Protein AF-A0A7S4UW97-F1 (afdb_monomer_lite)

Secondary structure (DSSP, 8-state):
------------GGGTT--EEEEEEESS-TTTT-S---SSS--TTTSSS---HHHHHHHHHHHHEEETTEE-TTEEEEEE-TTS-EEEE-THHHHH-SS--HHHHHHHHHHHHTSHHHHTT--BTTEEEEE----TT--HHHHHHHHHHHT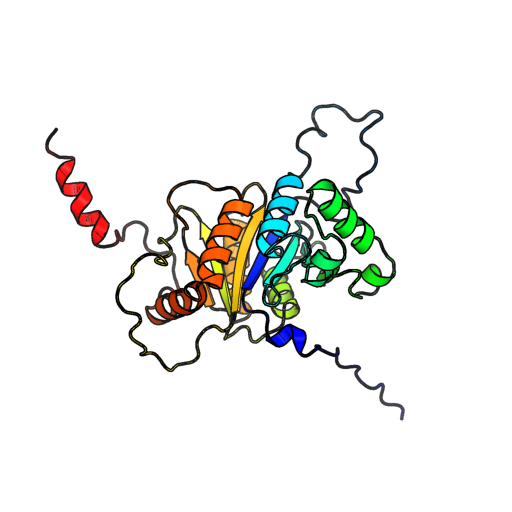-S-GGGEEEEEE-TTSPB------S-------S---SEEEEEEEETT---HHHHHHHHHHHHHHT-EEEEEBS-SS---HHHHHHHHHHHHHTT-HHHHHHHHHHTT--S----TT---GGGTTTGGGSTT-

Organism: NCBI:txid311494

Structure (mmCIF, N/CA/C/O backbone):
data_AF-A0A7S4UW97-F1
#
_entry.id   AF-A0A7S4UW97-F1
#
loop_
_atom_site.group_PDB
_atom_site.id
_atom_site.type_symbol
_atom_site.label_atom_id
_atom_site.label_alt_id
_atom_site.label_comp_id
_atom_site.label_asym_id
_atom_site.label_entity_id
_atom_site.label_seq_id
_atom_site.pdbx_PDB_ins_code
_atom_site.Cartn_x
_atom_site.Cartn_y
_atom_site.Cartn_z
_atom_site.occupancy
_atom_site.B_iso_or_equiv
_atom_site.auth_seq_id
_atom_site.auth_comp_id
_atom_site.auth_asym_id
_atom_site.auth_atom_id
_atom_site.pdbx_PDB_model_num
ATOM 1 N N . ARG A 1 1 ? -17.484 23.862 -36.301 1.00 45.97 1 ARG A N 1
ATOM 2 C CA . ARG A 1 1 ? -18.364 22.813 -35.730 1.00 45.97 1 ARG A CA 1
ATOM 3 C C . ARG A 1 1 ? -17.678 21.465 -35.901 1.00 45.97 1 ARG A C 1
ATOM 5 O O . ARG A 1 1 ? -17.723 20.925 -36.992 1.00 45.97 1 ARG A O 1
ATOM 12 N N . ALA A 1 2 ? -17.028 20.985 -34.847 1.00 36.12 2 ALA A N 1
ATOM 13 C CA . ALA A 1 2 ? -16.796 19.571 -34.552 1.00 36.12 2 ALA A CA 1
ATOM 14 C C . ALA A 1 2 ? -16.306 19.550 -33.099 1.00 36.12 2 ALA A C 1
ATOM 16 O O . ALA A 1 2 ? -15.154 19.864 -32.818 1.00 36.12 2 ALA A O 1
ATOM 17 N N . GLN A 1 3 ? -17.245 19.361 -32.173 1.00 33.12 3 GLN A N 1
ATOM 18 C CA . GLN A 1 3 ? -16.965 19.187 -30.752 1.00 33.12 3 GLN A CA 1
ATOM 19 C C . GLN A 1 3 ? -16.278 17.828 -30.596 1.00 33.12 3 GLN A C 1
ATOM 21 O O . GLN A 1 3 ? -16.866 16.800 -30.928 1.00 33.12 3 GLN A O 1
ATOM 26 N N . GLY A 1 4 ? -15.020 17.835 -30.155 1.00 32.09 4 GLY A N 1
ATOM 27 C CA . GLY A 1 4 ? -14.324 16.628 -29.730 1.00 32.09 4 GLY A CA 1
ATOM 28 C C . GLY A 1 4 ? -14.973 16.132 -28.447 1.00 32.09 4 GLY A C 1
ATOM 29 O O . GLY A 1 4 ? -14.901 16.804 -27.421 1.00 32.09 4 GLY A O 1
ATOM 30 N N . ALA A 1 5 ? -15.658 14.997 -28.541 1.00 34.31 5 ALA A N 1
ATOM 31 C CA . ALA A 1 5 ? -16.254 14.312 -27.410 1.00 34.31 5 ALA A CA 1
ATOM 32 C C . ALA A 1 5 ? -15.165 13.998 -26.375 1.00 34.31 5 ALA A C 1
ATOM 34 O O . ALA A 1 5 ? -14.211 13.272 -26.664 1.00 34.31 5 ALA A O 1
ATOM 35 N N . GLY A 1 6 ? -15.314 14.570 -25.180 1.00 33.25 6 GLY A N 1
ATOM 36 C CA . GLY A 1 6 ? -14.571 14.158 -24.001 1.00 33.25 6 GLY A CA 1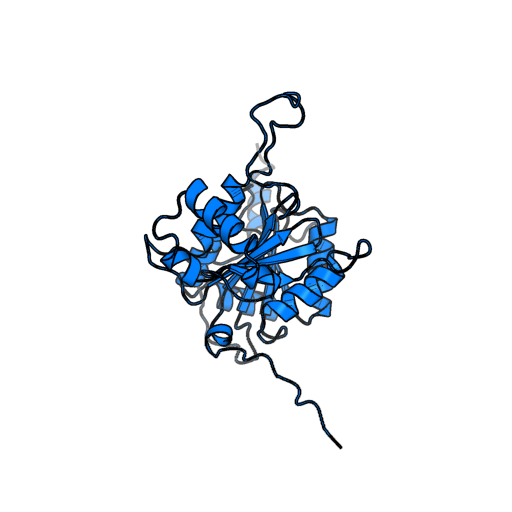
ATOM 37 C C . GLY A 1 6 ? -14.859 12.685 -23.748 1.00 33.25 6 GLY A C 1
ATOM 38 O O . GLY A 1 6 ? -15.991 12.301 -23.470 1.00 33.25 6 GLY A O 1
ATOM 39 N N . ARG A 1 7 ? -13.836 11.853 -23.919 1.00 35.00 7 ARG A N 1
ATOM 40 C CA . ARG A 1 7 ? -13.877 10.449 -23.539 1.00 35.00 7 ARG A CA 1
ATOM 41 C C . ARG A 1 7 ? -13.695 10.410 -22.026 1.00 35.00 7 ARG A C 1
ATOM 43 O O . ARG A 1 7 ? -12.570 10.508 -21.548 1.00 35.00 7 ARG A O 1
ATOM 50 N N . GLU A 1 8 ? -14.800 10.341 -21.290 1.00 32.19 8 GLU A N 1
ATOM 51 C CA . GLU A 1 8 ? -14.759 9.984 -19.872 1.00 32.19 8 GLU A CA 1
ATOM 52 C C . GLU A 1 8 ? -14.054 8.624 -19.736 1.00 32.19 8 GLU A C 1
ATOM 54 O O . GLU A 1 8 ? -14.341 7.704 -20.518 1.00 32.19 8 GLU A O 1
ATOM 59 N N . PRO A 1 9 ? -13.089 8.476 -18.813 1.00 36.94 9 PRO A N 1
ATOM 60 C CA . PRO A 1 9 ? -12.524 7.173 -18.526 1.00 36.94 9 PRO A CA 1
ATOM 61 C C . PRO A 1 9 ? -13.646 6.298 -17.971 1.00 36.94 9 PRO A C 1
ATOM 63 O O . PRO A 1 9 ? -14.319 6.664 -17.012 1.00 36.94 9 PRO A O 1
ATOM 66 N N . ALA A 1 10 ? -13.865 5.149 -18.604 1.00 32.09 10 ALA A N 1
ATOM 67 C CA . ALA A 1 10 ? -14.766 4.132 -18.097 1.00 32.09 10 ALA A CA 1
ATOM 68 C C . ALA A 1 10 ? -14.185 3.588 -16.784 1.00 32.09 10 ALA A C 1
ATOM 70 O O . ALA A 1 10 ? -13.412 2.631 -16.799 1.00 32.09 10 ALA A O 1
ATOM 71 N N . THR A 1 11 ? -14.528 4.211 -15.658 1.00 38.91 11 THR A N 1
ATOM 72 C CA . THR A 1 11 ? -14.327 3.643 -14.326 1.00 38.91 11 THR A CA 1
ATOM 73 C C . THR A 1 11 ? -15.255 2.441 -14.236 1.00 38.91 11 THR A C 1
ATOM 75 O O . THR A 1 11 ? -16.463 2.560 -14.026 1.00 38.91 11 THR A O 1
ATOM 78 N N . SER A 1 12 ? -14.720 1.262 -14.550 1.00 42.72 12 SER A N 1
ATOM 79 C CA . SER A 1 12 ? -15.460 0.009 -14.453 1.00 42.72 12 SER A C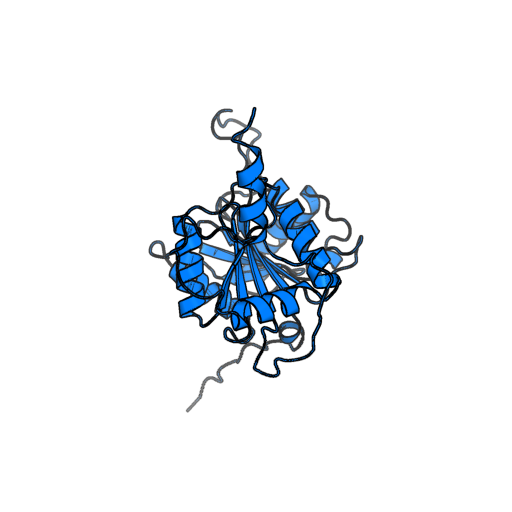A 1
ATOM 80 C C . SER A 1 12 ? -15.970 -0.153 -13.022 1.00 42.72 12 SER A C 1
ATOM 82 O O . SER A 1 12 ? -15.193 0.028 -12.089 1.00 42.72 12 SER A O 1
ATOM 84 N N . ALA A 1 13 ? -17.231 -0.552 -12.848 1.00 43.88 13 ALA A N 1
ATOM 85 C CA . ALA A 1 13 ? -17.892 -0.761 -11.553 1.00 43.88 13 ALA A CA 1
ATOM 86 C C . ALA A 1 13 ? -17.112 -1.644 -10.540 1.00 43.88 13 ALA A C 1
ATOM 88 O O . ALA A 1 13 ? -17.437 -1.664 -9.360 1.00 43.88 13 ALA A O 1
ATOM 89 N N . GLU A 1 14 ? -16.055 -2.349 -10.966 1.00 49.56 14 GLU A N 1
ATOM 90 C CA . GLU A 1 14 ? -15.110 -3.053 -10.085 1.00 49.56 14 GLU A CA 1
ATOM 91 C C . GLU A 1 14 ? -14.224 -2.123 -9.219 1.00 49.56 14 GLU A C 1
ATOM 93 O O . GLU A 1 14 ? -13.636 -2.596 -8.243 1.00 49.56 14 GLU A O 1
ATOM 98 N N . GLU A 1 15 ? -14.093 -0.829 -9.540 1.00 53.59 15 GLU A N 1
ATOM 99 C CA . GLU A 1 15 ? -13.313 0.134 -8.736 1.00 53.59 15 GLU A CA 1
ATOM 100 C C . GLU A 1 15 ? -14.046 0.625 -7.477 1.00 53.59 15 GLU A C 1
ATOM 102 O O . GLU A 1 15 ? -13.394 1.020 -6.502 1.00 53.59 15 GLU A O 1
ATOM 107 N N . GLU A 1 16 ? -15.382 0.557 -7.452 1.00 56.34 16 GLU A N 1
ATOM 108 C CA . GLU A 1 16 ? -16.194 1.039 -6.325 1.00 56.34 16 GLU A CA 1
ATOM 109 C C . GLU A 1 16 ? -16.130 0.110 -5.097 1.00 56.34 16 GLU A C 1
ATOM 111 O O . GLU A 1 16 ? -16.292 0.574 -3.970 1.00 56.34 16 GLU A O 1
ATOM 116 N N . ASP A 1 17 ? -15.766 -1.165 -5.275 1.00 83.81 17 ASP A N 1
ATOM 117 C CA . ASP A 1 17 ? -15.759 -2.181 -4.205 1.00 83.81 17 ASP A CA 1
ATOM 118 C C . ASP A 1 17 ? -14.415 -2.322 -3.458 1.00 83.81 17 ASP A C 1
ATOM 120 O O . ASP A 1 17 ? -14.245 -3.175 -2.576 1.00 83.81 17 ASP A O 1
ATOM 124 N N . VAL A 1 18 ? -13.412 -1.501 -3.787 1.00 92.56 18 VAL A N 1
ATOM 125 C CA . VAL A 1 18 ? -12.108 -1.562 -3.110 1.00 92.56 18 VAL A CA 1
ATOM 126 C C . VAL A 1 18 ? -12.204 -0.925 -1.722 1.00 92.56 18 VAL A C 1
ATOM 128 O O . VAL A 1 18 ? -12.329 0.292 -1.583 1.00 92.56 18 VAL A O 1
ATOM 131 N N . SER A 1 19 ? -12.077 -1.754 -0.685 1.00 95.00 19 SER A N 1
ATOM 132 C CA . SER A 1 19 ? -12.208 -1.338 0.719 1.00 95.00 19 SER A CA 1
ATOM 133 C C . SER A 1 19 ? -10.873 -1.222 1.463 1.00 95.00 19 SER A C 1
ATOM 135 O O . SER A 1 19 ? -10.803 -0.573 2.508 1.00 95.00 19 SER A O 1
ATOM 137 N N . LEU A 1 20 ? -9.796 -1.820 0.942 1.00 97.06 20 LEU A N 1
ATOM 138 C CA . LEU A 1 20 ? -8.456 -1.710 1.525 1.00 97.06 20 LEU A CA 1
ATOM 139 C C . LEU A 1 20 ? -7.375 -1.663 0.444 1.00 97.06 20 LEU A C 1
ATOM 141 O O . LEU A 1 20 ? -7.259 -2.568 -0.386 1.00 97.06 20 LEU A O 1
ATOM 145 N N . VAL A 1 21 ? -6.560 -0.615 0.508 1.00 97.88 21 VAL A N 1
ATOM 146 C CA . VAL A 1 21 ? -5.418 -0.376 -0.371 1.00 97.88 21 VAL A CA 1
ATOM 147 C C . VAL A 1 21 ? -4.148 -0.338 0.466 1.00 97.88 21 VAL A C 1
ATOM 149 O O . VAL A 1 21 ? -4.088 0.357 1.479 1.00 97.88 21 VAL A O 1
ATOM 152 N N . PHE A 1 22 ? -3.114 -1.042 0.021 1.00 98.00 22 PHE A N 1
ATOM 153 C CA . PHE A 1 22 ? -1.772 -0.904 0.580 1.00 98.00 22 PHE A CA 1
ATOM 154 C C . PHE A 1 22 ? -0.908 -0.074 -0.364 1.00 98.00 22 PHE A C 1
ATOM 156 O O . PHE A 1 22 ? -0.625 -0.508 -1.477 1.00 98.00 22 PHE A O 1
ATOM 163 N N . CYS A 1 23 ? -0.487 1.111 0.070 1.00 97.19 23 CYS A N 1
ATOM 164 C CA . CYS A 1 23 ? 0.514 1.905 -0.631 1.00 97.19 23 CYS A CA 1
ATOM 165 C C . CYS A 1 23 ? 1.900 1.518 -0.109 1.00 97.19 23 CYS A C 1
ATOM 167 O O . CYS A 1 23 ? 2.306 1.915 0.985 1.00 97.19 23 CYS A O 1
ATOM 169 N N . LEU A 1 24 ? 2.602 0.692 -0.878 1.00 95.88 24 LEU A N 1
ATOM 170 C CA . LEU A 1 24 ? 3.947 0.231 -0.581 1.00 95.88 24 LEU A CA 1
ATOM 171 C C . LEU A 1 24 ? 4.945 1.218 -1.185 1.00 95.88 24 LEU A C 1
ATOM 173 O O . LEU A 1 24 ? 5.118 1.270 -2.404 1.00 95.88 24 LEU A O 1
ATOM 177 N N . VAL A 1 25 ? 5.609 1.995 -0.332 1.00 92.44 25 VAL A N 1
ATOM 178 C CA . VAL A 1 25 ? 6.629 2.954 -0.769 1.00 92.44 25 VAL A CA 1
ATOM 179 C C . VAL A 1 25 ? 7.944 2.208 -0.946 1.00 92.44 25 VAL A C 1
ATOM 181 O O . VAL A 1 25 ? 8.623 1.875 0.029 1.00 92.44 25 VAL A O 1
ATOM 184 N N . ALA A 1 26 ? 8.267 1.888 -2.194 1.00 88.44 26 ALA A N 1
ATOM 185 C CA . ALA A 1 26 ? 9.454 1.149 -2.582 1.00 88.44 26 ALA A CA 1
ATOM 186 C C . ALA A 1 26 ? 10.617 2.106 -2.876 1.00 88.44 26 ALA A C 1
ATOM 188 O O . ALA A 1 26 ? 10.471 3.091 -3.598 1.00 88.44 26 ALA A O 1
ATOM 189 N N . LYS A 1 27 ? 11.805 1.790 -2.352 1.00 81.31 27 LYS A N 1
ATOM 190 C CA . LYS A 1 27 ? 13.028 2.519 -2.713 1.00 81.31 27 LYS A CA 1
ATOM 191 C C . LYS A 1 27 ? 13.434 2.259 -4.170 1.00 81.31 27 LYS A C 1
ATOM 193 O O . LYS A 1 27 ? 13.148 1.195 -4.727 1.00 81.31 27 LYS A O 1
ATOM 198 N N . GLY A 1 28 ? 14.129 3.230 -4.752 1.00 78.38 28 GLY A N 1
ATOM 199 C CA . GLY A 1 28 ? 14.581 3.219 -6.137 1.00 78.38 28 GLY A CA 1
ATOM 200 C C . GLY A 1 28 ? 13.532 3.721 -7.125 1.00 78.38 28 GLY A C 1
ATOM 201 O O . GLY A 1 28 ? 12.458 4.201 -6.754 1.00 78.38 28 GLY A O 1
ATOM 202 N N . VAL A 1 29 ? 13.873 3.577 -8.402 1.00 77.75 29 VAL A N 1
ATOM 203 C CA . VAL A 1 29 ? 13.043 3.962 -9.546 1.00 77.75 29 VAL A CA 1
ATOM 204 C C . VAL A 1 29 ? 12.625 2.713 -10.322 1.00 77.75 29 VAL A C 1
ATOM 206 O O . VAL A 1 29 ? 13.397 1.755 -10.406 1.00 77.75 29 VAL A O 1
ATOM 209 N N . PRO A 1 30 ? 11.423 2.672 -10.909 1.00 73.94 30 PRO A N 1
ATOM 210 C CA . PRO A 1 30 ? 10.934 1.480 -11.590 1.00 73.94 30 PRO A CA 1
ATOM 211 C C . PRO A 1 30 ? 11.746 1.099 -12.837 1.00 73.94 30 PRO A C 1
ATOM 213 O O . PRO A 1 30 ? 11.885 -0.087 -13.132 1.00 73.94 30 PRO A O 1
ATOM 216 N N . ARG A 1 31 ? 12.276 2.096 -13.567 1.00 64.81 31 ARG A N 1
ATOM 217 C CA . ARG A 1 31 ? 12.955 1.923 -14.869 1.00 64.81 31 ARG A CA 1
ATOM 218 C C . ARG A 1 31 ? 14.480 1.800 -14.791 1.00 64.81 31 ARG A C 1
ATOM 220 O O . ARG A 1 31 ? 15.078 1.250 -15.706 1.00 64.81 31 ARG A O 1
ATOM 227 N N . GLY A 1 32 ? 15.104 2.322 -13.735 1.00 52.03 32 GLY A N 1
ATOM 228 C CA . GLY A 1 32 ? 16.565 2.301 -13.559 1.00 52.03 32 GLY A CA 1
ATOM 229 C C . GLY A 1 32 ? 17.113 0.953 -13.083 1.00 52.03 32 GLY A C 1
ATOM 230 O O . GLY A 1 32 ? 18.293 0.675 -13.260 1.00 52.03 32 GLY A O 1
ATOM 231 N N . ASP A 1 33 ? 16.238 0.096 -12.553 1.00 52.44 33 ASP A N 1
ATOM 232 C CA . ASP A 1 33 ? 16.584 -1.191 -11.943 1.00 52.44 33 ASP A CA 1
ATOM 233 C C . ASP A 1 33 ? 16.209 -2.384 -12.840 1.00 52.44 33 ASP A C 1
ATOM 235 O O . ASP A 1 33 ? 15.773 -3.426 -12.342 1.00 52.44 33 ASP A O 1
ATOM 239 N N . THR A 1 34 ? 16.307 -2.254 -14.171 1.00 49.75 34 THR A N 1
ATOM 240 C CA . THR A 1 34 ? 16.067 -3.394 -15.073 1.00 49.75 34 THR A CA 1
ATOM 241 C C . THR A 1 34 ? 16.869 -4.603 -14.590 1.00 49.75 34 THR A C 1
ATOM 243 O O . THR A 1 34 ? 18.072 -4.487 -14.369 1.00 49.75 34 THR A O 1
ATOM 246 N N . TRP A 1 35 ? 16.202 -5.755 -14.451 1.00 48.19 35 TRP A N 1
ATOM 247 C CA . TRP A 1 35 ? 16.690 -7.039 -13.912 1.00 48.19 35 TRP A CA 1
ATOM 248 C C . TRP A 1 35 ? 17.981 -7.608 -14.558 1.00 48.19 35 TRP A C 1
ATOM 250 O O . TRP A 1 35 ? 18.407 -8.718 -14.240 1.00 48.19 35 TRP A O 1
ATOM 260 N N . LEU A 1 36 ? 18.634 -6.871 -15.459 1.00 43.69 36 LEU A N 1
ATOM 261 C CA . LEU A 1 36 ? 19.809 -7.262 -16.225 1.00 43.69 36 LEU A CA 1
ATOM 262 C C . LEU A 1 36 ? 20.872 -6.152 -16.232 1.00 43.69 36 LEU A C 1
ATOM 264 O O . LEU A 1 36 ? 20.783 -5.217 -17.022 1.00 43.69 36 LEU A O 1
ATOM 268 N N . ARG A 1 37 ? 21.922 -6.321 -15.411 1.00 41.03 37 ARG A N 1
ATOM 269 C CA . ARG A 1 37 ? 23.358 -6.310 -15.804 1.00 41.03 37 ARG A CA 1
ATOM 270 C C . ARG A 1 37 ? 24.291 -6.263 -14.581 1.00 41.03 37 ARG A C 1
ATOM 272 O O . ARG A 1 37 ? 25.182 -5.432 -14.481 1.00 41.03 37 ARG A O 1
ATOM 279 N N . SER A 1 38 ? 24.162 -7.217 -13.666 1.00 40.19 38 SER A N 1
ATOM 280 C CA . SER A 1 38 ? 25.160 -7.439 -12.609 1.00 40.19 38 SER A CA 1
ATOM 281 C C . SER A 1 38 ? 25.772 -8.834 -12.732 1.00 40.19 38 SER A C 1
ATOM 283 O O . SER A 1 38 ? 25.662 -9.674 -11.843 1.00 40.19 38 SER A O 1
ATOM 285 N N . SER A 1 39 ? 26.396 -9.127 -13.867 1.00 40.78 39 SER A N 1
ATOM 286 C CA . SER A 1 39 ? 27.267 -10.306 -13.955 1.00 40.78 39 SER A CA 1
ATOM 287 C C . SER A 1 39 ? 28.590 -10.054 -14.664 1.00 40.78 39 SER A C 1
ATOM 289 O O . SER A 1 39 ? 29.374 -10.988 -14.796 1.00 40.78 39 SER A O 1
ATOM 291 N N . ARG A 1 40 ? 28.911 -8.804 -15.038 1.00 43.41 40 ARG A N 1
ATOM 292 C CA . ARG A 1 40 ? 30.271 -8.419 -15.450 1.00 43.41 40 ARG A CA 1
ATOM 293 C C . ARG A 1 40 ? 30.585 -6.966 -15.075 1.00 43.41 40 ARG A C 1
ATOM 295 O O . ARG A 1 40 ? 30.248 -6.056 -15.820 1.00 43.41 40 ARG A O 1
ATOM 302 N N . GLY A 1 41 ? 31.270 -6.768 -13.948 1.00 44.25 41 GLY A N 1
ATOM 303 C CA . GLY A 1 41 ? 32.254 -5.682 -13.836 1.00 44.25 41 GLY A CA 1
ATOM 304 C C . GLY A 1 41 ? 31.955 -4.468 -12.952 1.00 44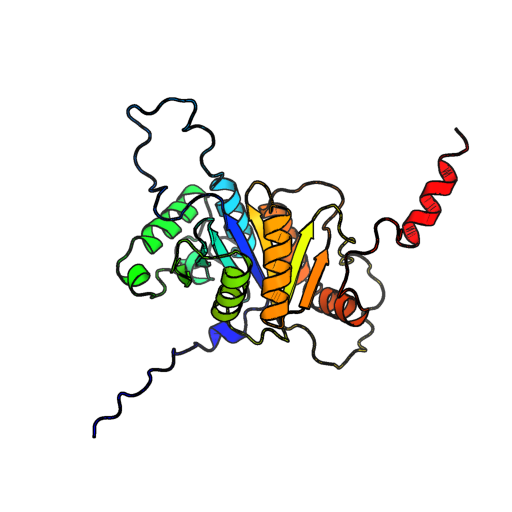.25 41 GLY A C 1
ATOM 305 O O . GLY A 1 41 ? 32.820 -3.605 -12.885 1.00 44.25 41 GLY A O 1
ATOM 306 N N . ALA A 1 42 ? 30.823 -4.372 -12.253 1.00 44.47 42 ALA A N 1
ATOM 307 C CA . ALA A 1 42 ? 30.629 -3.294 -11.275 1.00 44.47 42 ALA A CA 1
ATOM 308 C C . ALA A 1 42 ? 31.039 -3.752 -9.862 1.00 44.47 42 ALA A C 1
ATOM 310 O O . ALA A 1 42 ? 30.816 -4.899 -9.471 1.00 44.47 42 ALA A O 1
ATOM 311 N N . GLY A 1 43 ? 31.723 -2.866 -9.136 1.00 42.91 43 GLY A N 1
ATOM 312 C CA . GLY A 1 43 ? 32.339 -3.146 -7.843 1.00 42.91 43 GLY A CA 1
ATOM 313 C C . GLY A 1 43 ? 31.337 -3.626 -6.791 1.00 42.91 43 GLY A C 1
ATOM 314 O O . GLY A 1 43 ? 30.223 -3.124 -6.670 1.00 42.91 43 GLY A O 1
ATOM 315 N N . VAL A 1 44 ? 31.777 -4.594 -5.991 1.00 44.72 44 VAL A N 1
ATOM 316 C CA . VAL A 1 44 ? 31.004 -5.331 -4.973 1.00 44.72 44 VAL A CA 1
ATOM 317 C C . VAL A 1 44 ? 30.445 -4.433 -3.842 1.00 44.72 44 VAL A C 1
ATOM 319 O O . VAL A 1 44 ? 29.595 -4.868 -3.067 1.00 44.72 44 VAL A O 1
ATOM 322 N N . ALA A 1 45 ? 30.849 -3.161 -3.767 1.00 41.50 45 ALA A N 1
ATOM 323 C CA . ALA A 1 45 ? 30.424 -2.226 -2.722 1.00 41.50 45 ALA A CA 1
ATOM 324 C C . ALA A 1 45 ? 29.157 -1.404 -3.053 1.00 41.50 45 ALA A C 1
ATOM 326 O O . ALA A 1 45 ? 28.452 -1.017 -2.128 1.00 41.50 45 ALA A O 1
ATOM 327 N N . GLU A 1 46 ? 28.812 -1.188 -4.329 1.00 41.28 46 GLU A N 1
ATOM 328 C CA . GLU A 1 46 ? 27.593 -0.438 -4.726 1.00 41.28 46 GLU A CA 1
ATOM 329 C C . GLU A 1 46 ? 26.449 -1.347 -5.207 1.00 41.28 46 GLU A C 1
ATOM 331 O O . GLU A 1 46 ? 25.305 -0.917 -5.327 1.00 41.28 46 GLU A O 1
ATOM 336 N N . LEU A 1 47 ? 26.736 -2.633 -5.430 1.00 42.22 47 LEU A N 1
ATOM 337 C CA . LEU A 1 47 ? 25.794 -3.629 -5.950 1.00 42.22 47 LEU A CA 1
ATOM 338 C C . LEU A 1 47 ? 25.170 -4.550 -4.886 1.00 42.22 47 LEU A C 1
ATOM 340 O O . LEU A 1 47 ? 24.465 -5.484 -5.249 1.00 42.22 47 LEU A O 1
ATOM 344 N N . SER A 1 48 ? 25.422 -4.373 -3.589 1.00 41.25 48 SER A N 1
ATOM 345 C CA . SER A 1 48 ? 25.102 -5.402 -2.574 1.00 41.25 48 SER A CA 1
ATOM 346 C C . SER A 1 48 ? 23.896 -5.102 -1.671 1.00 41.25 48 SER A C 1
ATOM 348 O O . SER A 1 48 ? 23.507 -5.949 -0.870 1.00 41.25 48 SER A O 1
ATOM 350 N N . PHE A 1 49 ? 23.223 -3.965 -1.866 1.00 41.03 49 PHE A N 1
ATOM 351 C CA . PHE A 1 49 ? 21.969 -3.594 -1.190 1.00 41.03 49 PHE A CA 1
ATOM 352 C C . PHE A 1 49 ? 20.809 -3.416 -2.186 1.00 41.03 49 PHE A C 1
ATOM 354 O O . PHE A 1 49 ? 19.986 -2.517 -2.021 1.00 41.03 49 PHE A O 1
ATOM 361 N N . TRP A 1 50 ? 20.751 -4.270 -3.225 1.00 47.94 50 TRP A N 1
ATOM 362 C CA . TRP A 1 50 ? 19.589 -4.465 -4.113 1.00 47.94 50 TRP A CA 1
ATOM 363 C C . TRP A 1 50 ? 18.304 -4.096 -3.388 1.00 47.94 50 TRP A C 1
ATOM 365 O O . TRP A 1 50 ? 18.059 -4.708 -2.353 1.00 47.94 50 TRP A O 1
ATOM 375 N N . ASN A 1 51 ? 17.561 -3.108 -3.907 1.00 60.47 51 ASN A N 1
ATOM 376 C CA . ASN A 1 51 ? 16.399 -2.369 -3.369 1.00 60.47 51 ASN A CA 1
ATOM 377 C C . ASN A 1 51 ? 15.313 -3.192 -2.629 1.00 60.47 51 ASN A C 1
ATOM 379 O O . ASN A 1 51 ? 14.136 -3.101 -2.971 1.00 60.47 51 ASN A O 1
ATOM 383 N N . ARG A 1 52 ? 15.716 -4.019 -1.651 1.00 70.75 52 ARG A N 1
ATOM 384 C CA . ARG A 1 52 ? 15.049 -5.159 -0.987 1.00 70.75 52 ARG A CA 1
ATOM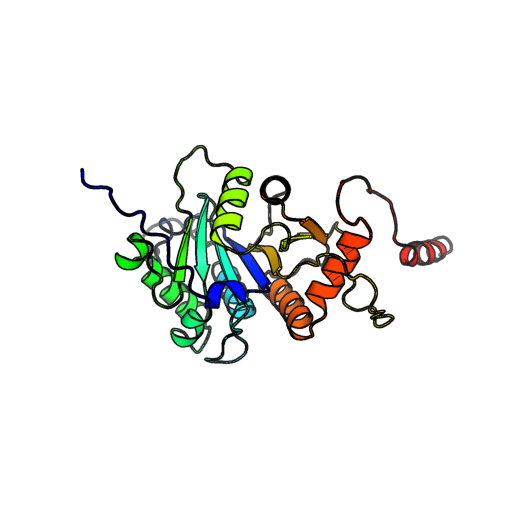 385 C C . ARG A 1 52 ? 13.711 -5.498 -1.624 1.00 70.75 52 ARG A C 1
ATOM 387 O O . ARG A 1 52 ? 12.651 -5.390 -1.002 1.00 70.75 52 ARG A O 1
ATOM 394 N N . ARG A 1 53 ? 13.774 -5.836 -2.917 1.00 81.69 53 ARG A N 1
ATOM 395 C CA . ARG A 1 53 ? 12.589 -6.061 -3.748 1.00 81.69 53 ARG A CA 1
ATOM 396 C C . ARG A 1 53 ? 11.866 -7.323 -3.282 1.00 81.69 53 ARG A C 1
ATOM 398 O O . ARG A 1 53 ? 10.658 -7.405 -3.445 1.00 81.69 53 ARG A O 1
ATOM 405 N N . ASP A 1 54 ? 12.573 -8.232 -2.608 1.00 86.19 54 ASP A N 1
ATOM 406 C CA . ASP A 1 54 ? 12.013 -9.339 -1.830 1.00 86.19 54 ASP A CA 1
ATOM 407 C C . ASP A 1 54 ? 10.984 -8.853 -0.796 1.00 86.19 54 ASP A C 1
ATOM 409 O O . ASP A 1 54 ? 9.888 -9.401 -0.707 1.00 86.19 54 ASP A O 1
ATOM 413 N N . SER A 1 55 ? 11.279 -7.769 -0.069 1.00 89.31 55 SER A N 1
ATOM 414 C CA . SER A 1 55 ? 10.347 -7.171 0.897 1.00 89.31 55 SER A CA 1
ATOM 415 C C . SER A 1 55 ? 9.084 -6.648 0.210 1.00 89.31 55 SER A C 1
ATOM 417 O O . SER A 1 55 ? 7.974 -6.906 0.676 1.00 89.31 55 SER A O 1
ATOM 419 N N . VAL A 1 56 ? 9.246 -5.975 -0.938 1.00 91.44 56 VAL A N 1
ATOM 420 C CA . VAL A 1 56 ? 8.120 -5.511 -1.766 1.00 91.44 56 VAL A CA 1
ATOM 421 C C . VAL A 1 56 ? 7.299 -6.703 -2.249 1.00 91.44 56 VAL A C 1
ATOM 423 O O . VAL A 1 56 ? 6.088 -6.718 -2.061 1.00 91.44 56 VAL A O 1
ATOM 426 N N . ALA A 1 57 ? 7.943 -7.734 -2.798 1.00 93.62 57 ALA A N 1
ATOM 427 C CA . ALA A 1 57 ? 7.276 -8.934 -3.288 1.00 93.62 57 ALA A CA 1
ATOM 428 C C . ALA A 1 57 ? 6.473 -9.633 -2.185 1.00 93.62 57 ALA A C 1
ATOM 430 O O . ALA A 1 57 ? 5.302 -9.946 -2.385 1.00 93.62 57 ALA A O 1
ATOM 431 N N . ARG A 1 58 ? 7.059 -9.812 -0.993 1.00 95.62 58 ARG A N 1
ATOM 432 C CA . ARG A 1 58 ? 6.362 -10.397 0.164 1.00 95.62 58 ARG A CA 1
ATOM 433 C C . ARG A 1 58 ? 5.180 -9.544 0.617 1.00 95.62 58 ARG A C 1
ATOM 435 O O . ARG A 1 58 ? 4.148 -10.101 0.976 1.00 95.62 58 ARG A O 1
ATOM 442 N N . ALA A 1 59 ? 5.311 -8.217 0.620 1.00 96.44 59 ALA A N 1
ATOM 443 C CA . ALA A 1 59 ? 4.229 -7.309 0.997 1.00 96.44 59 ALA A CA 1
ATOM 444 C C . ALA A 1 59 ? 3.096 -7.292 -0.043 1.00 96.44 59 ALA A C 1
ATOM 446 O O . ALA A 1 59 ? 1.926 -7.345 0.331 1.00 96.44 59 ALA A O 1
ATOM 447 N N . VAL A 1 60 ? 3.419 -7.302 -1.340 1.00 96.94 60 VAL A N 1
ATOM 448 C CA . VAL A 1 60 ? 2.441 -7.463 -2.429 1.00 96.94 60 VAL A CA 1
ATOM 449 C C . VAL A 1 60 ? 1.720 -8.807 -2.304 1.00 96.94 60 VAL A C 1
ATOM 451 O O . VAL A 1 60 ? 0.488 -8.846 -2.323 1.00 96.94 60 VAL A O 1
ATOM 454 N N . ALA A 1 61 ? 2.470 -9.896 -2.110 1.00 97.19 61 ALA A N 1
ATOM 455 C CA . ALA A 1 61 ? 1.919 -11.235 -1.927 1.00 97.19 61 ALA A CA 1
ATOM 456 C C . ALA A 1 61 ? 0.937 -11.274 -0.745 1.00 97.19 61 ALA A C 1
ATOM 458 O O . ALA A 1 61 ? -0.214 -11.676 -0.910 1.00 97.19 61 ALA A O 1
ATOM 459 N N . ALA A 1 62 ? 1.361 -10.753 0.411 1.00 97.12 62 ALA A N 1
ATOM 460 C CA . ALA A 1 62 ? 0.537 -10.626 1.611 1.00 97.12 62 ALA A CA 1
ATOM 461 C C . ALA A 1 62 ? -0.693 -9.722 1.423 1.00 97.12 62 ALA A C 1
ATOM 463 O O . ALA A 1 62 ? -1.646 -9.835 2.178 1.00 97.12 62 ALA A O 1
ATOM 464 N N . SER A 1 63 ? -0.701 -8.822 0.436 1.00 97.31 63 SER A N 1
ATOM 465 C CA . SER A 1 63 ? -1.815 -7.894 0.214 1.00 97.31 63 SER A CA 1
ATOM 466 C C . SER A 1 63 ? -2.920 -8.489 -0.659 1.00 97.31 63 SER A C 1
ATOM 468 O O . SER A 1 63 ? -4.103 -8.221 -0.427 1.00 97.31 63 SER A O 1
ATOM 470 N N . LEU A 1 64 ? -2.542 -9.265 -1.682 1.00 97.25 64 LEU A N 1
ATOM 471 C CA . LEU A 1 64 ? -3.451 -9.688 -2.755 1.00 97.25 64 LEU A CA 1
ATOM 472 C C . LEU A 1 64 ? -3.826 -11.177 -2.700 1.00 97.25 64 LEU A C 1
ATOM 474 O O . LEU A 1 64 ? -4.959 -11.512 -3.050 1.00 97.25 64 LEU A O 1
ATOM 478 N N . TRP A 1 65 ? -2.933 -12.072 -2.257 1.00 96.81 65 TRP A N 1
ATOM 479 C CA . TRP A 1 65 ? -3.187 -13.518 -2.269 1.00 96.81 65 TRP A CA 1
ATOM 480 C C . TRP A 1 65 ? -3.914 -13.957 -1.000 1.00 96.81 65 TRP A C 1
ATOM 482 O O . TRP A 1 65 ? -3.412 -13.786 0.106 1.00 96.81 65 TRP A O 1
ATOM 492 N N . ARG A 1 66 ? -5.072 -14.601 -1.174 1.00 95.31 66 ARG A N 1
ATOM 493 C CA . ARG A 1 66 ? -5.772 -15.337 -0.108 1.00 95.31 66 ARG A CA 1
ATOM 494 C C . ARG A 1 66 ? -5.289 -16.784 -0.025 1.00 95.31 66 ARG A C 1
ATOM 496 O O . ARG A 1 66 ? -5.188 -17.358 1.053 1.00 95.31 66 ARG A O 1
ATOM 503 N N . ALA A 1 67 ? -5.055 -17.380 -1.190 1.00 93.69 67 ALA A N 1
ATOM 504 C CA . ALA A 1 67 ? -4.519 -18.720 -1.397 1.00 93.69 67 ALA A CA 1
ATOM 505 C C . ALA A 1 67 ? -3.857 -18.770 -2.792 1.00 93.69 67 ALA A C 1
ATOM 507 O O . ALA A 1 67 ? -4.034 -17.824 -3.570 1.00 93.69 67 ALA A O 1
ATOM 508 N N . PRO A 1 68 ? -3.123 -19.839 -3.151 1.00 93.06 68 PRO A N 1
ATOM 509 C CA . PRO A 1 68 ? -2.607 -20.001 -4.509 1.00 93.06 68 PRO A CA 1
ATOM 510 C C . PRO A 1 68 ? -3.718 -19.845 -5.561 1.00 93.06 68 PRO A C 1
ATOM 512 O O . PRO A 1 68 ? -4.757 -20.499 -5.475 1.00 93.06 68 PRO A O 1
ATOM 515 N N . GLY A 1 69 ? -3.520 -18.934 -6.517 1.00 93.19 69 GLY A N 1
ATOM 516 C CA . GLY A 1 69 ? -4.475 -18.608 -7.584 1.00 93.19 69 GLY A CA 1
ATOM 517 C C . GLY A 1 69 ? -5.744 -17.871 -7.140 1.00 93.19 69 GLY A C 1
ATOM 518 O O . GLY A 1 69 ? -6.607 -17.602 -7.975 1.00 93.19 69 GLY A O 1
ATOM 519 N N . LEU A 1 70 ? -5.879 -17.525 -5.856 1.00 95.31 70 LEU A N 1
ATOM 520 C CA . LEU A 1 70 ? -7.089 -16.920 -5.311 1.00 95.31 70 LEU A CA 1
ATOM 521 C C . LEU A 1 70 ? -6.808 -15.552 -4.696 1.00 95.31 70 LEU A C 1
ATOM 523 O O . LEU A 1 70 ? -6.178 -15.440 -3.643 1.00 95.31 70 LEU A O 1
ATOM 527 N N . ALA A 1 71 ? -7.334 -14.515 -5.342 1.00 96.25 71 ALA A N 1
ATOM 528 C CA . ALA A 1 71 ? -7.184 -13.136 -4.905 1.00 96.25 71 ALA A CA 1
ATOM 529 C C . ALA A 1 71 ? -8.225 -12.723 -3.859 1.00 96.25 71 ALA A C 1
ATOM 531 O O . ALA A 1 71 ? -9.378 -13.168 -3.885 1.00 96.25 71 ALA A O 1
ATOM 532 N N . HIS A 1 72 ? -7.855 -11.765 -3.016 1.00 95.06 72 HIS A N 1
ATOM 533 C CA . HIS A 1 72 ? -8.838 -10.873 -2.415 1.00 95.06 72 HIS A CA 1
ATOM 534 C C . HIS A 1 72 ? -9.350 -9.882 -3.474 1.00 95.06 72 HIS A C 1
ATOM 536 O O . HIS A 1 72 ? -8.558 -9.177 -4.093 1.00 95.06 72 HIS A O 1
ATOM 542 N N . ARG A 1 73 ? -10.669 -9.824 -3.697 1.00 93.00 73 ARG A N 1
ATOM 543 C CA . ARG A 1 73 ? -11.274 -9.008 -4.774 1.00 93.00 73 ARG A CA 1
ATOM 544 C C . ARG A 1 73 ? -11.353 -7.518 -4.434 1.00 93.00 73 ARG A C 1
ATOM 546 O O . ARG A 1 73 ? -11.172 -6.670 -5.304 1.00 93.00 73 ARG A O 1
ATOM 553 N N . ASP A 1 74 ? -11.542 -7.229 -3.154 1.00 94.44 74 ASP A N 1
ATOM 554 C CA . ASP A 1 74 ? -11.729 -5.910 -2.547 1.00 94.44 74 ASP A CA 1
ATOM 555 C C . ASP A 1 74 ? -10.408 -5.295 -2.036 1.00 94.44 74 ASP A C 1
ATOM 557 O O . ASP A 1 74 ? -10.401 -4.390 -1.194 1.00 94.44 74 ASP A O 1
ATOM 561 N N . ARG A 1 75 ? -9.265 -5.814 -2.508 1.00 95.31 75 ARG A N 1
ATOM 562 C CA . ARG A 1 75 ? -7.916 -5.336 -2.176 1.00 95.31 75 ARG A CA 1
ATOM 563 C C . ARG A 1 75 ? -7.222 -4.786 -3.408 1.00 95.31 75 ARG A C 1
ATOM 565 O O . ARG A 1 75 ? -7.408 -5.292 -4.518 1.00 95.31 75 ARG A O 1
ATOM 572 N N . ARG A 1 76 ? -6.381 -3.782 -3.191 1.00 96.56 76 ARG A N 1
ATOM 573 C CA . ARG A 1 76 ? -5.437 -3.267 -4.186 1.00 96.56 76 ARG A CA 1
ATOM 574 C C . ARG A 1 76 ? -4.098 -2.973 -3.528 1.00 96.56 76 ARG A C 1
ATOM 576 O O . ARG A 1 76 ? -4.019 -2.739 -2.320 1.00 96.56 76 ARG A O 1
ATOM 583 N N . VAL A 1 77 ? -3.054 -2.967 -4.340 1.00 97.62 77 VAL A N 1
ATOM 584 C CA . VAL A 1 77 ? -1.740 -2.468 -3.941 1.00 97.62 77 VAL A CA 1
ATOM 585 C C . VAL A 1 77 ? -1.376 -1.308 -4.846 1.00 97.62 77 VAL A C 1
ATOM 587 O O . VAL A 1 77 ? -1.595 -1.371 -6.049 1.00 97.62 77 VAL A O 1
ATOM 590 N N . CYS A 1 78 ? -0.803 -0.267 -4.266 1.00 96.50 78 CYS A N 1
ATOM 591 C CA . CYS A 1 78 ? -0.085 0.763 -4.988 1.00 96.50 78 CYS A CA 1
ATOM 592 C C . CYS A 1 78 ? 1.404 0.606 -4.680 1.00 96.50 78 CYS A C 1
ATOM 594 O O . CYS A 1 78 ? 1.788 0.624 -3.513 1.00 96.50 78 CYS A O 1
ATOM 596 N N . LEU A 1 79 ? 2.242 0.468 -5.700 1.00 95.25 79 LEU A N 1
ATOM 597 C CA . LEU A 1 79 ? 3.687 0.617 -5.569 1.00 95.25 79 LEU A CA 1
ATOM 598 C C . LEU A 1 79 ? 4.043 2.071 -5.860 1.00 95.25 79 LEU A C 1
ATOM 600 O O . LEU A 1 79 ? 3.940 2.492 -7.006 1.00 95.25 79 LEU A O 1
ATOM 604 N N . ALA A 1 80 ? 4.443 2.818 -4.835 1.00 93.12 80 ALA A N 1
ATOM 605 C CA . ALA A 1 80 ? 4.931 4.189 -4.967 1.00 93.12 80 ALA A CA 1
ATOM 606 C C . ALA A 1 80 ? 6.464 4.194 -4.952 1.00 93.12 80 ALA A C 1
ATOM 608 O O . ALA A 1 80 ? 7.070 3.545 -4.098 1.00 93.12 80 ALA A O 1
ATOM 609 N N . PHE A 1 81 ? 7.091 4.920 -5.873 1.00 90.25 81 PHE A N 1
ATOM 610 C CA . PHE A 1 81 ? 8.546 4.947 -6.042 1.00 90.25 81 PHE A CA 1
ATOM 611 C C . PHE A 1 81 ? 9.142 6.311 -5.672 1.00 90.25 81 PHE A C 1
ATOM 613 O O . PHE A 1 81 ? 8.428 7.298 -5.512 1.00 90.25 81 PHE A O 1
ATOM 620 N N . GLN A 1 82 ? 10.469 6.375 -5.524 1.00 84.75 82 GLN A N 1
ATOM 621 C CA . GLN A 1 82 ? 11.161 7.607 -5.116 1.00 84.75 82 GLN A CA 1
ATOM 622 C C . GLN A 1 82 ? 11.175 8.698 -6.187 1.00 84.75 82 GLN A C 1
ATOM 624 O O . GLN A 1 82 ? 11.410 9.855 -5.858 1.00 84.75 82 GLN A O 1
ATOM 629 N N . ASP A 1 83 ? 10.931 8.334 -7.444 1.00 85.88 83 ASP A N 1
ATOM 630 C CA . ASP A 1 83 ? 10.717 9.289 -8.527 1.00 85.88 83 ASP A CA 1
ATOM 631 C C . ASP A 1 83 ? 9.264 9.766 -8.612 1.00 85.88 83 ASP A C 1
ATOM 633 O O . ASP A 1 83 ? 8.910 10.357 -9.615 1.00 85.88 83 ASP A O 1
ATOM 637 N N . PHE A 1 84 ? 8.412 9.506 -7.613 1.00 90.00 84 PHE A N 1
ATOM 638 C CA . PHE A 1 84 ? 6.993 9.893 -7.624 1.00 90.00 84 PHE A CA 1
ATOM 639 C C . PHE A 1 84 ? 6.172 9.246 -8.750 1.00 90.00 84 PHE A C 1
ATOM 641 O O . PHE A 1 84 ? 5.076 9.693 -9.088 1.00 90.00 84 PHE A O 1
ATOM 648 N N . SER A 1 85 ? 6.661 8.147 -9.323 1.00 91.19 85 SER A N 1
ATOM 649 C CA . SER A 1 85 ? 5.811 7.257 -10.106 1.00 91.19 85 SER A CA 1
ATOM 650 C C . SER A 1 85 ? 5.024 6.313 -9.192 1.00 91.19 85 SER A C 1
ATOM 652 O O . SER A 1 85 ? 5.461 5.975 -8.085 1.00 91.19 85 SER A O 1
ATOM 654 N N . ALA A 1 86 ? 3.851 5.875 -9.653 1.00 93.62 86 ALA A N 1
ATOM 655 C CA . ALA A 1 86 ? 3.030 4.912 -8.932 1.00 93.62 86 ALA A CA 1
ATOM 656 C C . ALA A 1 86 ? 2.370 3.890 -9.856 1.00 93.62 86 ALA A C 1
ATOM 658 O O . ALA A 1 86 ? 1.801 4.243 -10.894 1.00 93.62 86 ALA A O 1
ATOM 659 N N . TRP A 1 87 ? 2.413 2.620 -9.455 1.00 95.50 87 TRP A N 1
ATOM 660 C CA . TRP A 1 87 ? 1.781 1.504 -10.163 1.00 95.50 87 TRP A CA 1
ATOM 661 C C . TRP A 1 87 ? 0.681 0.878 -9.315 1.00 95.50 87 TRP A C 1
ATOM 663 O O . TRP A 1 87 ? 0.872 0.639 -8.125 1.00 95.50 87 TRP A O 1
ATOM 673 N N . GLY A 1 88 ? -0.452 0.573 -9.932 1.00 96.69 88 GLY A N 1
ATOM 674 C CA . GLY A 1 88 ? -1.563 -0.140 -9.323 1.00 96.69 88 GLY A CA 1
ATOM 675 C C . GLY A 1 88 ? -1.444 -1.629 -9.602 1.00 96.69 88 GLY A C 1
ATOM 676 O O . GLY A 1 88 ? -1.147 -2.035 -10.721 1.00 96.69 88 GLY A O 1
ATOM 677 N N . LEU A 1 89 ? -1.674 -2.454 -8.587 1.00 97.00 89 LEU A N 1
ATOM 678 C CA . LEU A 1 89 ? -1.731 -3.904 -8.709 1.00 97.00 89 LEU A CA 1
ATOM 679 C C . LEU A 1 89 ? -3.087 -4.403 -8.213 1.00 97.00 89 LEU A C 1
ATOM 681 O O . LEU A 1 89 ? -3.548 -4.034 -7.122 1.00 97.00 89 LEU A O 1
ATOM 685 N N . GLY A 1 90 ? -3.710 -5.265 -9.010 1.00 94.75 90 GLY A N 1
ATOM 686 C CA . GLY A 1 90 ? -5.048 -5.782 -8.756 1.00 94.75 90 GLY A CA 1
ATOM 687 C C . GLY A 1 90 ? -5.159 -7.311 -8.752 1.00 94.75 90 GLY A C 1
ATOM 688 O O . GLY A 1 90 ? -4.191 -8.023 -9.012 1.00 94.75 90 GLY A O 1
ATOM 689 N N . PRO A 1 91 ? -6.366 -7.841 -8.491 1.00 93.81 91 PRO A N 1
ATOM 690 C CA . PRO A 1 91 ? -6.655 -9.273 -8.409 1.00 93.81 91 PRO A CA 1
ATOM 691 C C . PRO A 1 91 ? -6.249 -10.076 -9.648 1.00 93.81 91 PRO A C 1
ATOM 693 O O . PRO A 1 91 ? -5.895 -11.244 -9.526 1.00 93.81 91 PRO A O 1
ATOM 696 N N . ARG A 1 92 ? -6.261 -9.458 -10.836 1.00 94.62 92 ARG A N 1
ATOM 697 C CA . ARG A 1 92 ? -5.848 -10.103 -12.094 1.00 94.62 92 ARG A CA 1
ATOM 698 C C . ARG A 1 92 ? -4.375 -10.524 -12.095 1.00 94.62 92 ARG A C 1
ATOM 700 O O . ARG A 1 92 ? -4.042 -11.525 -12.725 1.00 94.62 92 ARG A O 1
ATOM 707 N N . LEU A 1 93 ? -3.531 -9.858 -11.304 1.00 96.06 93 LEU A N 1
ATOM 708 C CA . LEU A 1 93 ? -2.137 -10.251 -11.101 1.00 96.06 93 LEU A CA 1
ATOM 709 C C . LEU A 1 93 ? -2.029 -11.641 -10.457 1.00 96.06 93 LEU A C 1
ATOM 711 O O . LEU A 1 93 ? -1.148 -12.421 -10.803 1.00 96.06 93 LEU A O 1
ATOM 715 N N . VAL A 1 94 ? -2.954 -11.984 -9.556 1.00 96.50 94 VAL A N 1
ATOM 716 C CA . VAL A 1 94 ? -3.003 -13.302 -8.902 1.00 96.50 94 VAL A CA 1
ATOM 717 C C . VAL A 1 94 ? -3.360 -14.404 -9.897 1.00 96.50 94 VAL A C 1
ATOM 719 O O . VAL A 1 94 ? -2.857 -15.519 -9.787 1.00 96.50 94 VAL A O 1
ATOM 722 N N . SER A 1 95 ? -4.203 -14.102 -10.886 1.00 93.38 95 SER A N 1
ATOM 723 C CA . SER A 1 95 ? -4.517 -15.039 -11.969 1.00 93.38 95 SER A CA 1
ATOM 724 C C . SER A 1 95 ? -3.320 -15.258 -12.896 1.00 93.38 95 SER A C 1
ATOM 726 O O . SER A 1 95 ? -3.089 -16.384 -13.330 1.00 93.38 95 SER A O 1
ATOM 728 N N . ALA A 1 96 ? -2.542 -14.207 -13.166 1.00 93.81 96 ALA A N 1
ATOM 729 C CA . ALA A 1 96 ? -1.342 -14.289 -13.995 1.00 93.81 96 ALA A CA 1
ATOM 730 C C . ALA A 1 96 ? -0.152 -14.949 -13.270 1.00 93.81 96 ALA A C 1
ATOM 732 O O . ALA A 1 96 ? 0.667 -15.623 -13.895 1.00 93.81 96 ALA A O 1
ATOM 733 N N . VAL A 1 97 ? -0.085 -14.809 -11.941 1.00 95.31 97 VAL A N 1
ATOM 734 C CA . VAL A 1 97 ? 0.936 -15.411 -11.072 1.00 95.31 97 VAL A CA 1
ATOM 735 C C . VAL A 1 97 ? 0.255 -16.205 -9.942 1.00 95.31 97 VAL A C 1
ATOM 737 O O . VAL A 1 97 ? 0.171 -15.736 -8.804 1.00 95.31 97 VAL A O 1
ATOM 740 N N . PRO A 1 98 ? -0.229 -17.438 -10.201 1.00 91.81 98 PRO A N 1
ATOM 741 C CA . PRO A 1 98 ? -0.987 -18.203 -9.204 1.00 91.81 98 PRO A CA 1
ATOM 742 C C . PRO A 1 98 ? -0.202 -18.484 -7.918 1.00 91.81 98 PRO A C 1
ATOM 744 O O . PRO A 1 98 ? -0.766 -18.465 -6.824 1.00 91.81 98 PRO A O 1
ATOM 747 N N . CYS A 1 99 ? 1.110 -18.687 -8.037 1.00 90.81 99 CYS A N 1
ATOM 748 C CA . CYS A 1 99 ? 2.015 -18.886 -6.912 1.00 90.81 99 CYS A CA 1
ATOM 749 C C . CYS A 1 99 ? 2.921 -17.663 -6.764 1.00 90.81 99 CYS A C 1
ATOM 751 O O . CYS A 1 99 ? 3.789 -17.437 -7.605 1.00 90.81 99 CYS A O 1
ATOM 753 N N . ALA A 1 100 ? 2.749 -16.906 -5.679 1.00 87.62 100 ALA A N 1
ATOM 754 C CA . ALA A 1 100 ? 3.498 -15.681 -5.397 1.00 87.62 100 ALA A CA 1
ATOM 755 C C . ALA A 1 100 ? 4.946 -15.945 -4.940 1.00 87.62 100 ALA A C 1
ATOM 757 O O . ALA A 1 100 ? 5.361 -15.497 -3.871 1.00 87.62 100 ALA A O 1
ATOM 758 N N . SER A 1 101 ? 5.734 -16.685 -5.725 1.00 92.06 101 SER A N 1
ATOM 759 C CA . SER A 1 101 ? 7.180 -16.694 -5.503 1.00 92.06 101 SER A CA 1
ATOM 760 C C . SER A 1 101 ? 7.727 -15.298 -5.798 1.00 92.06 101 SER A C 1
ATOM 762 O O . SER A 1 101 ? 7.307 -14.648 -6.757 1.00 92.06 101 SER A O 1
ATOM 764 N N . GLU A 1 102 ? 8.653 -14.823 -4.965 1.00 90.88 102 GLU A N 1
ATOM 765 C CA . GLU A 1 102 ? 9.166 -13.449 -5.056 1.00 90.88 102 GLU A CA 1
ATOM 766 C C . GLU A 1 102 ? 9.697 -13.134 -6.458 1.00 90.88 102 GLU A C 1
ATOM 768 O O . GLU A 1 102 ? 9.361 -12.106 -7.040 1.00 90.88 102 GLU A O 1
ATOM 773 N N . TYR A 1 103 ? 10.464 -14.069 -7.027 1.00 87.69 103 TYR A N 1
ATOM 774 C CA . TYR A 1 103 ? 11.016 -13.952 -8.371 1.00 87.69 103 TYR A CA 1
ATOM 775 C C . TYR A 1 103 ? 9.929 -13.858 -9.449 1.00 87.69 103 TYR A C 1
ATOM 777 O O . TYR A 1 103 ? 9.963 -12.933 -10.256 1.00 87.69 103 TYR A O 1
ATOM 785 N N . MET A 1 104 ? 8.962 -14.786 -9.467 1.00 89.94 104 MET A N 1
ATOM 786 C CA . MET A 1 104 ? 7.927 -14.807 -10.509 1.00 89.94 104 MET A CA 1
ATOM 787 C C . MET A 1 104 ? 7.036 -13.573 -10.428 1.00 89.94 104 MET A C 1
ATOM 789 O O . MET A 1 104 ? 6.707 -12.992 -11.458 1.00 89.94 104 MET A O 1
ATOM 793 N N . LEU A 1 105 ? 6.690 -13.153 -9.210 1.00 92.12 105 LEU A N 1
ATOM 794 C CA . LEU A 1 105 ? 5.879 -11.969 -8.968 1.00 92.12 105 LEU A CA 1
ATOM 795 C C . LEU A 1 105 ? 6.566 -10.702 -9.482 1.00 92.12 105 LEU A C 1
ATOM 797 O O . LEU A 1 105 ? 5.985 -9.968 -10.277 1.00 92.12 105 LEU A O 1
ATOM 801 N N . LEU A 1 106 ? 7.807 -10.453 -9.057 1.00 89.94 106 LEU A N 1
ATOM 802 C CA . LEU A 1 106 ? 8.543 -9.260 -9.476 1.00 89.94 106 LEU A CA 1
ATOM 803 C C . LEU A 1 106 ? 8.818 -9.271 -10.975 1.00 89.94 106 LEU A C 1
ATOM 805 O O . LEU A 1 106 ? 8.596 -8.263 -11.637 1.00 89.94 106 LEU A O 1
ATOM 809 N N . ARG A 1 107 ? 9.262 -10.406 -11.523 1.00 87.56 107 ARG A N 1
ATOM 810 C CA . ARG A 1 107 ? 9.496 -10.529 -12.961 1.00 87.56 107 ARG A CA 1
ATOM 811 C C . ARG A 1 107 ? 8.232 -10.198 -13.746 1.00 87.56 107 ARG A C 1
ATOM 813 O O . ARG A 1 107 ? 8.290 -9.382 -14.652 1.00 87.56 107 ARG A O 1
ATOM 820 N N . HIS A 1 108 ? 7.091 -10.757 -13.355 1.00 92.12 108 HIS A N 1
ATOM 821 C CA . HIS A 1 108 ? 5.834 -10.505 -14.047 1.00 92.12 108 HIS A CA 1
ATOM 822 C C . HIS A 1 108 ? 5.387 -9.039 -13.960 1.00 92.12 108 HIS A C 1
ATOM 824 O O . HIS A 1 108 ? 4.969 -8.471 -14.969 1.00 92.12 108 HIS A O 1
ATOM 830 N N . ILE A 1 109 ? 5.503 -8.410 -12.782 1.00 92.25 109 ILE A N 1
ATOM 831 C CA . ILE A 1 109 ? 5.166 -6.989 -12.604 1.00 92.25 109 ILE A CA 1
ATOM 832 C C . ILE A 1 109 ? 6.027 -6.115 -13.526 1.00 92.25 109 ILE A C 1
ATOM 834 O O . ILE A 1 109 ? 5.499 -5.249 -14.221 1.00 92.25 109 ILE A O 1
ATOM 838 N N . TRP A 1 110 ? 7.340 -6.350 -13.554 1.00 89.44 110 TRP A N 1
ATOM 839 C CA . TRP A 1 110 ? 8.269 -5.547 -14.351 1.00 89.44 110 TRP A CA 1
ATOM 840 C C . TRP A 1 110 ? 8.159 -5.818 -15.852 1.00 89.44 110 TRP A C 1
ATOM 842 O O . TRP A 1 110 ? 8.187 -4.864 -16.626 1.00 89.44 110 TRP A O 1
ATOM 852 N N . ASP A 1 111 ? 7.991 -7.076 -16.262 1.00 90.19 111 ASP A N 1
ATOM 853 C CA . ASP A 1 111 ? 7.770 -7.436 -17.667 1.00 90.19 111 ASP A CA 1
ATOM 854 C C . ASP A 1 111 ? 6.474 -6.776 -18.178 1.00 90.19 111 ASP A C 1
ATOM 856 O O . ASP A 1 111 ? 6.465 -6.202 -19.265 1.00 90.19 111 ASP A O 1
ATOM 860 N N . SER A 1 112 ? 5.412 -6.752 -17.360 1.00 92.06 112 SER A N 1
ATOM 861 C CA . SER A 1 112 ? 4.155 -6.054 -17.686 1.00 92.06 112 SER A CA 1
ATOM 862 C C . SER A 1 112 ? 4.352 -4.540 -17.800 1.00 92.06 112 SER A C 1
ATOM 864 O O . SER A 1 112 ? 3.870 -3.921 -18.747 1.00 92.06 112 SER A O 1
ATOM 866 N N . ALA A 1 113 ? 5.113 -3.939 -16.881 1.00 89.19 113 ALA A N 1
ATOM 867 C CA . ALA A 1 113 ? 5.399 -2.504 -16.885 1.00 89.19 113 ALA A CA 1
ATOM 868 C C . ALA A 1 113 ? 6.335 -2.048 -18.025 1.00 89.19 113 ALA A C 1
ATOM 870 O O . ALA A 1 113 ? 6.439 -0.848 -18.298 1.00 89.19 113 ALA A O 1
ATOM 871 N N . ALA A 1 114 ? 7.026 -2.983 -18.683 1.00 88.69 114 ALA A N 1
ATOM 872 C CA . ALA A 1 114 ? 7.900 -2.717 -19.824 1.00 88.69 114 ALA A CA 1
ATOM 873 C C . ALA A 1 114 ? 7.163 -2.711 -21.177 1.00 88.69 114 ALA A C 1
ATOM 875 O O . ALA A 1 114 ? 7.761 -2.352 -22.190 1.00 88.69 114 ALA A O 1
ATOM 876 N N . THR A 1 115 ? 5.889 -3.106 -21.204 1.00 90.69 115 THR A N 1
ATOM 877 C CA . THR A 1 115 ? 5.082 -3.177 -22.430 1.00 90.69 115 THR A CA 1
ATOM 878 C C . THR A 1 115 ? 4.664 -1.798 -22.951 1.00 90.69 115 THR A C 1
ATOM 880 O O . THR A 1 115 ? 4.570 -0.819 -22.199 1.00 90.69 115 THR A O 1
ATOM 883 N N . GLU A 1 116 ? 4.381 -1.710 -24.254 1.00 90.94 116 GLU A N 1
ATOM 884 C CA . GLU A 1 116 ? 3.868 -0.482 -24.872 1.00 90.94 116 GLU A CA 1
ATOM 885 C C . GLU A 1 116 ? 2.445 -0.171 -24.397 1.00 90.94 116 GLU A C 1
ATOM 887 O O . GLU A 1 116 ? 2.106 0.993 -24.191 1.00 90.94 116 GLU A O 1
ATOM 892 N N . GLU A 1 117 ? 1.636 -1.199 -24.142 1.00 92.19 117 GLU A N 1
ATOM 893 C CA . GLU A 1 117 ? 0.277 -1.089 -23.610 1.00 92.19 117 GLU A CA 1
ATOM 894 C C . GLU A 1 117 ? 0.276 -0.421 -22.230 1.00 92.19 117 GLU A C 1
ATOM 896 O O . GLU A 1 117 ? -0.463 0.541 -21.992 1.00 92.19 117 GLU A O 1
ATOM 901 N N . PHE A 1 118 ? 1.177 -0.841 -21.339 1.00 90.94 118 PHE A N 1
ATOM 902 C CA . PHE A 1 118 ? 1.374 -0.170 -20.054 1.00 90.94 118 PHE A CA 1
ATOM 903 C C . PHE A 1 118 ? 1.874 1.270 -20.241 1.00 90.94 118 PHE A C 1
ATOM 905 O O . PHE A 1 118 ? 1.408 2.209 -19.584 1.00 90.94 118 PHE A O 1
ATOM 912 N N . ALA A 1 119 ? 2.788 1.485 -21.192 1.00 89.31 119 ALA A N 1
ATOM 913 C CA . ALA A 1 119 ? 3.242 2.819 -21.570 1.00 89.31 119 ALA A CA 1
ATOM 914 C C . ALA A 1 119 ? 2.153 3.673 -22.257 1.00 89.31 119 ALA A C 1
ATOM 916 O O . ALA A 1 119 ? 2.315 4.894 -22.330 1.00 89.31 119 ALA A O 1
ATOM 917 N N . ALA A 1 120 ? 1.032 3.091 -22.672 1.00 90.38 120 ALA A N 1
ATOM 918 C CA . ALA A 1 120 ? -0.167 3.795 -23.117 1.00 90.38 120 ALA A CA 1
ATOM 919 C C . ALA A 1 120 ? -1.187 4.016 -21.980 1.00 90.38 120 ALA A C 1
ATOM 921 O O . ALA A 1 120 ? -2.235 4.616 -22.207 1.00 90.38 120 ALA A O 1
ATOM 922 N N . GLY A 1 121 ? -0.878 3.573 -20.754 1.00 89.81 121 GLY A N 1
ATOM 923 C CA . GLY A 1 121 ? -1.755 3.685 -19.585 1.00 89.81 121 GLY A CA 1
ATOM 924 C C . GLY A 1 121 ? -2.793 2.567 -19.477 1.00 89.81 121 GLY A C 1
ATOM 925 O O . GLY A 1 121 ? -3.725 2.688 -18.687 1.00 89.81 121 GLY A O 1
ATOM 926 N N . GLN A 1 122 ? -2.660 1.492 -20.256 1.00 92.69 122 GLN A N 1
ATOM 927 C CA . GLN A 1 122 ? -3.536 0.329 -20.143 1.00 92.69 122 GLN A CA 1
ATOM 928 C C . GLN A 1 122 ? -3.088 -0.587 -19.000 1.00 92.69 122 GLN A C 1
ATOM 930 O O . GLN A 1 122 ? -1.905 -0.676 -18.672 1.00 92.69 122 GLN A O 1
ATOM 935 N N . GLU A 1 123 ? -4.048 -1.286 -18.396 1.00 93.81 123 GLU A N 1
ATOM 936 C CA . GLU A 1 123 ? -3.743 -2.360 -17.456 1.00 93.81 123 GLU A CA 1
ATOM 937 C C . GLU A 1 123 ? -3.241 -3.593 -18.217 1.00 93.81 123 GLU A C 1
ATOM 939 O O . GLU A 1 123 ? -3.906 -4.085 -19.131 1.00 93.81 123 GLU A O 1
ATOM 944 N N . VAL A 1 124 ? -2.097 -4.128 -17.796 1.00 95.25 124 VAL A N 1
ATOM 945 C CA . VAL A 1 124 ? -1.480 -5.331 -18.357 1.00 95.25 124 VAL A CA 1
ATOM 946 C C . VAL A 1 124 ? -1.365 -6.368 -17.252 1.00 95.25 124 VAL A C 1
ATOM 948 O O . VAL A 1 124 ? -0.657 -6.167 -16.270 1.00 95.25 124 VAL A O 1
ATOM 951 N N . ALA A 1 125 ? -2.115 -7.465 -17.388 1.00 91.69 125 ALA A N 1
ATOM 952 C CA . ALA A 1 125 ? -2.110 -8.594 -16.451 1.00 91.69 125 ALA A CA 1
ATOM 953 C C . ALA A 1 125 ? -2.287 -8.200 -14.964 1.00 91.69 125 ALA A C 1
ATOM 955 O O . ALA A 1 125 ? -1.671 -8.772 -14.067 1.00 91.69 125 ALA A O 1
ATOM 956 N N . GLY A 1 126 ? -3.157 -7.224 -14.680 1.00 93.69 126 GLY A N 1
ATOM 957 C CA . GLY A 1 126 ? -3.395 -6.739 -13.319 1.00 93.69 126 GLY A CA 1
ATOM 958 C C . GLY A 1 126 ? -2.389 -5.711 -12.810 1.00 93.69 126 GLY A C 1
ATOM 959 O O . GLY A 1 126 ? -2.419 -5.414 -11.616 1.00 93.69 126 GLY A O 1
ATOM 960 N N . VAL A 1 127 ? -1.526 -5.181 -13.680 1.00 95.69 127 VAL A N 1
ATOM 961 C CA . VAL A 1 127 ? -0.605 -4.072 -13.409 1.00 95.69 127 VAL A CA 1
ATOM 962 C C . VAL A 1 127 ? -1.066 -2.852 -14.201 1.00 95.69 127 VAL A C 1
ATOM 964 O O . VAL A 1 127 ? -1.151 -2.904 -15.425 1.00 95.69 127 VAL A O 1
ATOM 967 N N . SER A 1 128 ? -1.360 -1.749 -13.522 1.00 95.75 128 SER A N 1
ATOM 968 C CA . SER A 1 128 ? -1.794 -0.489 -14.129 1.00 95.75 128 SER A CA 1
ATOM 969 C C . SER A 1 128 ? -0.885 0.664 -13.728 1.00 95.75 128 SER A C 1
ATOM 971 O O . SER A 1 128 ? -0.193 0.632 -12.708 1.00 95.75 128 SER A O 1
ATOM 973 N N . LEU A 1 129 ? -0.862 1.702 -14.554 1.00 94.25 129 LEU A N 1
ATOM 974 C CA . LEU A 1 129 ? -0.139 2.925 -14.258 1.00 94.25 129 LEU A CA 1
ATOM 975 C C . LEU A 1 129 ? -1.081 3.906 -13.563 1.00 94.25 129 LEU A C 1
ATOM 977 O O . LEU A 1 129 ? -2.040 4.356 -14.180 1.00 94.25 129 LEU A O 1
ATOM 981 N N . LEU A 1 130 ? -0.800 4.238 -12.302 1.00 92.44 130 LEU A N 1
ATOM 982 C CA . LEU A 1 130 ? -1.592 5.217 -11.550 1.00 92.44 130 LEU A CA 1
ATOM 983 C C . LEU A 1 130 ? -1.065 6.627 -11.789 1.00 92.44 130 LEU A C 1
ATOM 985 O O . LEU A 1 130 ? -1.822 7.535 -12.102 1.00 92.44 130 LEU A O 1
ATOM 989 N N . GLN A 1 131 ? 0.252 6.795 -11.681 1.00 90.44 131 GLN A N 1
ATOM 990 C CA . GLN A 1 131 ? 0.892 8.095 -11.811 1.00 90.44 131 GLN A CA 1
ATOM 991 C C . GLN A 1 131 ? 2.241 7.960 -12.506 1.00 90.44 131 GLN A C 1
ATOM 993 O O . GLN A 1 131 ? 3.043 7.070 -12.201 1.00 90.44 131 GLN A O 1
ATOM 998 N N . ARG A 1 132 ? 2.500 8.867 -13.448 1.00 87.81 132 ARG A N 1
ATOM 999 C CA . ARG A 1 132 ? 3.842 9.105 -13.985 1.00 87.81 132 ARG A CA 1
ATOM 1000 C C . ARG A 1 132 ? 4.450 10.268 -13.236 1.00 87.81 132 ARG A C 1
ATOM 1002 O O . ARG A 1 132 ? 3.754 11.251 -13.015 1.00 87.81 132 ARG A O 1
ATOM 1009 N N . SER A 1 133 ? 5.749 10.180 -12.974 1.00 80.06 133 SER A N 1
ATOM 1010 C CA . SER A 1 133 ? 6.502 11.384 -12.659 1.00 80.06 133 SER A CA 1
ATOM 1011 C C . SER A 1 133 ? 6.405 12.343 -13.836 1.00 80.06 133 SER A C 1
ATOM 1013 O O . SER A 1 133 ? 6.782 11.993 -14.962 1.00 80.06 133 SER A O 1
ATOM 1015 N N . ALA A 1 134 ? 5.840 13.517 -13.594 1.00 65.75 134 ALA A N 1
ATOM 1016 C CA . ALA A 1 134 ? 5.694 14.566 -14.586 1.00 65.75 134 ALA A CA 1
ATOM 1017 C C . ALA A 1 134 ? 6.825 15.601 -14.486 1.00 65.75 134 ALA A C 1
ATOM 1019 O O . ALA A 1 134 ? 7.057 16.328 -15.454 1.00 65.75 134 ALA A O 1
ATOM 1020 N N . SER A 1 135 ? 7.530 15.696 -13.347 1.00 69.31 135 SER A N 1
ATOM 1021 C CA . SER A 1 135 ? 8.507 16.767 -13.123 1.00 69.31 135 SER A CA 1
ATOM 1022 C C . SER A 1 135 ? 9.545 16.472 -12.029 1.00 69.31 135 SER A C 1
ATOM 1024 O O . SER A 1 135 ? 9.192 15.969 -10.966 1.00 69.31 135 SER A O 1
ATOM 1026 N N . PRO A 1 136 ? 10.808 16.916 -12.197 1.00 59.53 136 PRO A N 1
ATOM 1027 C CA . PRO A 1 136 ? 11.818 16.890 -11.134 1.00 59.53 136 PRO A CA 1
ATOM 1028 C C . PRO A 1 136 ? 11.502 17.817 -9.943 1.00 59.53 136 PRO A C 1
ATOM 1030 O O . PRO A 1 136 ? 12.210 17.771 -8.941 1.00 59.53 136 PRO A O 1
ATOM 1033 N N . MET A 1 137 ? 10.472 18.668 -10.039 1.00 58.41 137 MET A N 1
ATOM 1034 C CA . MET A 1 137 ? 9.988 19.513 -8.934 1.00 58.41 137 MET A CA 1
ATOM 1035 C C . MET A 1 137 ? 8.826 18.888 -8.144 1.00 58.41 137 MET A C 1
ATOM 1037 O O . MET A 1 137 ? 8.194 19.574 -7.338 1.00 58.41 137 MET A O 1
ATOM 1041 N N . GLU A 1 138 ? 8.498 17.619 -8.386 1.00 75.75 138 GLU A N 1
ATOM 1042 C CA . GLU A 1 138 ? 7.464 16.928 -7.621 1.00 75.75 138 GLU A CA 1
ATOM 1043 C C . GLU A 1 138 ? 7.832 16.833 -6.134 1.00 75.75 138 GLU A C 1
ATOM 1045 O O . GLU A 1 138 ? 8.985 16.664 -5.742 1.00 75.75 138 GLU A O 1
ATOM 1050 N N . SER A 1 139 ? 6.812 16.978 -5.291 1.00 88.44 139 SER A N 1
ATOM 1051 C CA . SER A 1 139 ? 6.918 16.792 -3.847 1.00 88.44 139 SER A CA 1
ATOM 1052 C C . SER A 1 139 ? 6.046 15.615 -3.433 1.00 88.44 139 SER A C 1
ATOM 1054 O O . SER A 1 139 ? 4.993 15.384 -4.029 1.00 88.44 139 SER A O 1
ATOM 1056 N N . TRP A 1 140 ? 6.429 14.922 -2.357 1.00 89.25 140 TRP A N 1
ATOM 1057 C CA . TRP A 1 140 ? 5.635 13.823 -1.791 1.00 89.25 140 TRP A CA 1
ATOM 1058 C C . TRP A 1 140 ? 4.199 14.239 -1.446 1.00 89.25 140 TRP A C 1
ATOM 1060 O O . TRP A 1 140 ? 3.290 13.418 -1.509 1.00 89.25 140 TRP A O 1
ATOM 1070 N N . GLU A 1 141 ? 3.976 15.511 -1.111 1.00 93.75 141 GLU A N 1
ATOM 1071 C CA . GLU A 1 141 ? 2.641 16.037 -0.823 1.00 93.75 141 GLU A CA 1
ATOM 1072 C C . GLU A 1 141 ? 1.772 16.099 -2.085 1.00 93.75 141 GLU A C 1
ATOM 1074 O O . GLU A 1 141 ? 0.664 15.565 -2.078 1.00 93.75 141 GLU A O 1
ATOM 1079 N N . GLY A 1 142 ? 2.278 16.707 -3.166 1.00 92.25 142 GLY A N 1
ATOM 1080 C CA . GLY A 1 142 ? 1.572 16.767 -4.452 1.00 92.25 142 GLY A CA 1
ATOM 1081 C C . GLY A 1 142 ? 1.335 15.373 -5.027 1.00 92.25 142 GLY A C 1
ATOM 1082 O O . GLY A 1 142 ? 0.203 15.026 -5.349 1.00 92.25 142 GLY A O 1
ATOM 1083 N N . PHE A 1 143 ? 2.376 14.535 -4.999 1.00 92.50 143 PHE A N 1
ATOM 1084 C CA . PHE A 1 143 ? 2.284 13.120 -5.348 1.00 92.50 143 PHE A CA 1
ATOM 1085 C C . PHE A 1 143 ? 1.171 12.402 -4.576 1.00 92.50 143 PHE A C 1
ATOM 1087 O O . PHE A 1 143 ? 0.393 11.665 -5.163 1.00 92.50 143 PHE A O 1
ATOM 1094 N N . THR A 1 144 ? 1.047 12.633 -3.267 1.00 94.44 144 THR A N 1
ATOM 1095 C CA . THR A 1 144 ? 0.004 11.983 -2.461 1.00 94.44 144 THR A CA 1
ATOM 1096 C C . THR A 1 144 ? -1.402 12.402 -2.888 1.00 94.44 144 THR A C 1
ATOM 1098 O O . THR A 1 144 ? -2.293 11.556 -2.920 1.00 94.44 144 THR A O 1
ATOM 1101 N N . VAL A 1 145 ? -1.617 13.683 -3.209 1.00 93.88 145 VAL A N 1
ATOM 1102 C CA . VAL A 1 145 ? -2.922 14.176 -3.685 1.00 93.88 145 VAL A CA 1
ATOM 1103 C C . VAL A 1 145 ? -3.302 13.487 -4.994 1.00 93.88 145 VAL A C 1
ATOM 1105 O O . VAL A 1 145 ? -4.398 12.932 -5.100 1.00 93.88 145 VAL A O 1
ATOM 1108 N N . ASP A 1 146 ? -2.381 13.474 -5.954 1.00 92.69 146 ASP A N 1
ATOM 1109 C CA . ASP A 1 146 ? -2.603 12.885 -7.276 1.00 92.69 146 ASP A CA 1
ATOM 1110 C C . ASP A 1 146 ? -2.790 11.365 -7.189 1.00 92.69 146 ASP A C 1
ATOM 1112 O O . ASP A 1 146 ? -3.697 10.802 -7.813 1.00 92.69 146 ASP A O 1
ATOM 1116 N N . LEU A 1 147 ? -1.992 10.699 -6.349 1.00 93.06 147 LEU A N 1
ATOM 1117 C CA . LEU A 1 147 ? -2.107 9.271 -6.087 1.00 93.06 147 LEU A CA 1
ATOM 1118 C C . LEU A 1 147 ? -3.479 8.921 -5.505 1.00 93.06 147 LEU A C 1
ATOM 1120 O O . LEU A 1 147 ? -4.122 7.988 -5.982 1.00 93.06 147 LEU A O 1
ATOM 1124 N N . LEU A 1 148 ? -3.936 9.648 -4.482 1.00 93.12 148 LEU A N 1
ATOM 1125 C CA . LEU A 1 148 ? -5.239 9.394 -3.862 1.00 93.12 148 LEU A CA 1
ATOM 1126 C C . LEU A 1 148 ? -6.386 9.615 -4.851 1.00 93.12 148 LEU A C 1
ATOM 1128 O O . LEU A 1 148 ? -7.319 8.816 -4.861 1.00 93.12 148 LEU A O 1
ATOM 1132 N N . GLY A 1 149 ? -6.289 10.630 -5.715 1.00 91.12 149 GLY A N 1
ATOM 1133 C CA . GLY A 1 149 ? -7.237 10.820 -6.816 1.00 91.12 149 GLY A CA 1
ATOM 1134 C C . GLY A 1 149 ? -7.229 9.651 -7.809 1.00 91.12 149 GLY A C 1
ATOM 1135 O O . GLY A 1 149 ? -8.287 9.192 -8.233 1.00 91.12 149 GLY A O 1
ATOM 1136 N N . SER A 1 150 ? -6.046 9.118 -8.120 1.00 91.56 150 SER A N 1
ATOM 1137 C CA . SER A 1 150 ? -5.863 8.007 -9.068 1.00 91.56 150 SER A CA 1
ATOM 1138 C C . SER A 1 150 ? -6.322 6.650 -8.526 1.00 91.56 150 SER A C 1
ATOM 1140 O O . SER A 1 150 ? -6.634 5.752 -9.300 1.00 91.56 150 SER A O 1
ATOM 1142 N N . LEU A 1 151 ? -6.379 6.477 -7.201 1.00 90.56 151 LEU A N 1
ATOM 1143 C CA . LEU A 1 151 ? -6.925 5.270 -6.566 1.00 90.56 151 LEU A CA 1
ATOM 1144 C C . LEU A 1 151 ? -8.465 5.203 -6.628 1.00 90.56 151 LEU A C 1
ATOM 1146 O O . LEU A 1 151 ? -9.047 4.169 -6.280 1.00 90.56 151 LEU A O 1
ATOM 1150 N N . GLY A 1 152 ? -9.122 6.289 -7.045 1.00 86.31 152 GLY A N 1
ATOM 1151 C CA . GLY A 1 152 ? -10.576 6.410 -7.111 1.00 86.31 152 GLY A CA 1
ATOM 1152 C C . GLY A 1 152 ? -11.256 6.442 -5.737 1.00 86.31 152 GLY A C 1
ATOM 1153 O O . GLY A 1 152 ? -10.609 6.452 -4.686 1.00 86.31 152 GLY A O 1
ATOM 1154 N N . GLY A 1 153 ? -12.591 6.404 -5.743 1.00 86.06 153 GLY A N 1
ATOM 1155 C CA . GLY A 1 153 ? -13.423 6.525 -4.540 1.00 86.06 153 GLY A CA 1
ATOM 1156 C C . GLY A 1 153 ? -13.530 7.961 -4.014 1.00 86.06 153 GLY A C 1
ATOM 1157 O O . GLY A 1 153 ? -12.824 8.858 -4.462 1.00 86.06 153 GLY A O 1
ATOM 1158 N N . ASP A 1 154 ? -14.437 8.188 -3.061 1.00 89.81 154 ASP A N 1
ATOM 1159 C CA . ASP A 1 154 ? -14.573 9.487 -2.394 1.00 89.81 154 ASP A CA 1
ATOM 1160 C C . ASP A 1 154 ? -13.479 9.637 -1.315 1.00 89.81 154 ASP A C 1
ATOM 1162 O O . ASP A 1 154 ? -13.465 8.857 -0.348 1.00 89.81 154 ASP A O 1
ATOM 1166 N N . PRO A 1 155 ? -12.577 10.635 -1.416 1.00 89.69 155 PRO A N 1
ATOM 1167 C CA . PRO A 1 155 ? -11.582 10.911 -0.383 1.00 89.69 155 PRO A CA 1
ATOM 1168 C C . PRO A 1 155 ? -12.198 11.103 1.008 1.00 89.69 155 PRO A C 1
ATOM 1170 O O . PRO A 1 155 ? -11.630 10.650 2.000 1.00 89.69 155 PRO A O 1
ATOM 1173 N N . ARG A 1 156 ? -13.407 11.673 1.100 1.00 88.81 156 ARG A N 1
ATOM 1174 C CA . ARG A 1 156 ? -14.103 11.902 2.381 1.00 88.81 156 ARG A CA 1
ATOM 1175 C C . ARG A 1 156 ? -14.555 10.609 3.056 1.00 88.81 156 ARG A C 1
ATOM 1177 O O . ARG A 1 156 ? -14.796 10.593 4.260 1.00 88.81 156 ARG A O 1
ATOM 1184 N N . GLN A 1 157 ? -14.661 9.519 2.297 1.00 91.06 157 GLN A N 1
ATOM 1185 C CA . GLN A 1 157 ? -14.946 8.180 2.814 1.00 91.06 157 GLN A CA 1
ATOM 1186 C C . GLN A 1 157 ? -13.682 7.318 2.944 1.00 91.06 157 GLN A C 1
ATOM 1188 O O . GLN A 1 157 ? -13.776 6.112 3.196 1.00 91.06 157 GLN A O 1
ATOM 1193 N N . THR A 1 158 ? -12.502 7.919 2.801 1.00 93.06 158 THR A N 1
ATOM 1194 C CA . THR A 1 158 ? -11.219 7.227 2.871 1.00 93.06 158 THR A CA 1
ATOM 1195 C C . THR A 1 158 ? -10.460 7.617 4.136 1.00 93.06 158 THR A C 1
ATOM 1197 O O . THR A 1 158 ? -10.196 8.791 4.394 1.00 93.06 158 THR A O 1
ATOM 1200 N N . ALA A 1 159 ? -10.065 6.610 4.915 1.00 94.19 159 ALA A N 1
ATOM 1201 C CA . ALA A 1 159 ? -9.096 6.770 5.992 1.00 94.19 159 ALA A CA 1
ATOM 1202 C C . ALA A 1 159 ? -7.695 6.440 5.477 1.00 94.19 159 ALA A C 1
ATOM 1204 O O . ALA A 1 159 ? -7.442 5.317 5.035 1.00 94.19 159 ALA A O 1
ATOM 1205 N N . LEU A 1 160 ? -6.770 7.387 5.578 1.00 96.38 160 LEU A N 1
ATOM 1206 C CA . LEU A 1 160 ? -5.355 7.135 5.356 1.00 96.38 160 LEU A CA 1
ATOM 1207 C C . LEU A 1 160 ? -4.692 6.754 6.682 1.00 96.38 160 LEU A C 1
ATOM 1209 O O . LEU A 1 160 ? -4.770 7.494 7.661 1.00 96.38 160 LEU A O 1
ATOM 1213 N N . LEU A 1 161 ? -4.052 5.588 6.719 1.00 95.75 161 LEU A N 1
ATOM 1214 C CA . LEU A 1 161 ? -3.346 5.089 7.892 1.00 95.75 161 LEU A CA 1
ATOM 1215 C C . LEU A 1 161 ? -1.846 5.283 7.701 1.00 95.75 161 LEU A C 1
ATOM 1217 O O . LEU A 1 161 ? -1.247 4.684 6.801 1.00 95.75 161 LEU A O 1
ATOM 1221 N N . LEU A 1 162 ? -1.249 6.060 8.599 1.00 94.88 162 LEU A N 1
ATOM 1222 C CA . LEU A 1 162 ? 0.194 6.130 8.789 1.00 94.88 162 LEU A CA 1
ATOM 1223 C C . LEU A 1 162 ? 0.573 5.242 9.968 1.00 94.88 162 LEU A C 1
ATOM 1225 O O . LEU A 1 162 ? -0.014 5.344 11.047 1.00 94.88 162 LEU A O 1
ATOM 1229 N N . LEU A 1 163 ? 1.545 4.362 9.748 1.00 90.69 163 LEU A N 1
ATOM 1230 C CA . LEU A 1 163 ? 1.953 3.359 10.721 1.00 90.69 163 LEU A CA 1
ATOM 1231 C C . LEU A 1 163 ? 3.337 3.683 11.264 1.00 90.69 163 LEU A C 1
ATOM 1233 O O . LEU A 1 163 ? 4.273 3.843 10.488 1.00 90.69 163 LEU A O 1
ATOM 1237 N N . GLY A 1 164 ? 3.460 3.737 12.585 1.00 86.69 164 GLY A N 1
ATOM 1238 C CA . GLY A 1 164 ? 4.716 4.052 13.257 1.00 86.69 164 GLY A CA 1
ATOM 1239 C C . GLY A 1 164 ? 4.702 3.576 14.703 1.00 86.69 164 GLY A C 1
ATOM 1240 O O . GLY A 1 164 ? 3.659 3.572 15.352 1.00 86.69 164 GLY A O 1
ATOM 1241 N N . GLU A 1 165 ? 5.859 3.160 15.212 1.00 82.19 165 GLU A N 1
ATOM 1242 C CA . GLU A 1 165 ? 5.993 2.593 16.564 1.00 82.19 165 GLU A CA 1
ATOM 1243 C C . GLU A 1 165 ? 5.643 3.601 17.664 1.00 82.19 165 GLU A C 1
ATOM 1245 O O . GLU A 1 165 ? 5.064 3.220 18.677 1.00 82.19 165 GLU A O 1
ATOM 1250 N N . GLY A 1 166 ? 5.922 4.889 17.436 1.00 84.50 166 GLY A N 1
ATOM 1251 C CA . GLY A 1 166 ? 5.621 5.977 18.371 1.00 84.50 166 GLY A CA 1
ATOM 1252 C C . GLY A 1 166 ? 4.171 6.473 18.349 1.00 84.50 166 GLY A C 1
ATOM 1253 O O . GLY A 1 166 ? 3.871 7.483 18.980 1.00 84.50 166 GLY A O 1
ATOM 1254 N N . PHE A 1 167 ? 3.276 5.831 17.594 1.00 88.12 167 PHE A N 1
ATOM 1255 C CA . PHE A 1 167 ? 1.870 6.231 17.505 1.00 88.12 167 PHE A CA 1
ATOM 1256 C C . PHE A 1 167 ? 0.981 5.468 18.498 1.00 88.12 167 PHE A C 1
ATOM 1258 O O . PHE A 1 167 ? 1.356 4.388 18.962 1.00 88.12 167 PHE A O 1
ATOM 1265 N N . PRO A 1 168 ? -0.227 5.981 18.808 1.00 87.88 168 PRO A N 1
ATOM 1266 C CA . PRO A 1 168 ? -1.202 5.250 19.609 1.00 87.88 168 PRO A CA 1
ATOM 1267 C C . PRO A 1 168 ? -1.489 3.861 19.033 1.00 87.88 168 PRO A C 1
ATOM 1269 O O . PRO A 1 168 ? -1.619 3.684 17.821 1.00 87.88 168 PRO A O 1
ATOM 1272 N N . SER A 1 169 ? -1.596 2.858 19.903 1.00 88.25 169 SER A N 1
ATOM 1273 C CA . SER A 1 169 ? -1.848 1.479 19.477 1.00 88.25 169 SER A CA 1
ATOM 1274 C C . SER A 1 169 ? -3.203 1.342 18.788 1.00 88.25 169 SER A C 1
ATOM 1276 O O . SER A 1 169 ? -4.206 1.868 19.263 1.00 88.25 169 SER A O 1
ATOM 1278 N N . LEU A 1 170 ? -3.250 0.577 17.698 1.00 86.88 170 LEU A N 1
ATOM 1279 C CA . LEU A 1 170 ? -4.484 0.245 17.000 1.00 86.88 170 LEU A CA 1
ATOM 1280 C C . LEU A 1 170 ? -5.301 -0.777 17.827 1.00 86.88 170 LEU A C 1
ATOM 1282 O O . LEU A 1 170 ? -4.904 -1.945 17.920 1.00 86.88 170 LEU A O 1
ATOM 1286 N N . PRO A 1 171 ? -6.471 -0.403 18.382 1.00 80.56 171 PRO A N 1
ATOM 1287 C CA . PRO A 1 171 ? -7.202 -1.230 19.334 1.00 80.56 171 PRO A CA 1
ATOM 1288 C C . PRO A 1 171 ? -8.139 -2.215 18.619 1.00 80.56 171 PRO A C 1
ATOM 1290 O O . PRO A 1 171 ? -9.350 -2.209 18.829 1.00 80.56 171 PRO A O 1
ATOM 1293 N N . VAL A 1 172 ? -7.607 -3.082 17.749 1.00 68.25 172 VAL A N 1
ATOM 1294 C CA . VAL A 1 172 ? -8.448 -4.091 17.065 1.00 68.25 172 VAL A CA 1
ATOM 1295 C C . VAL A 1 172 ? -8.721 -5.323 17.933 1.0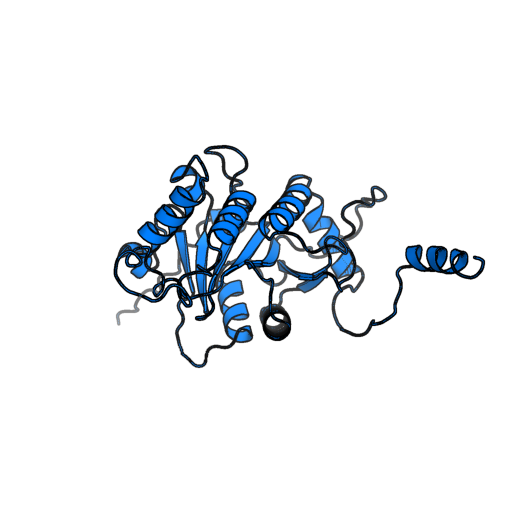0 68.25 172 VAL A C 1
ATOM 1297 O O . VAL A 1 172 ? -9.504 -6.179 17.542 1.00 68.25 172 VAL A O 1
ATOM 1300 N N . GLY A 1 173 ? -8.080 -5.442 19.100 1.00 59.47 173 GLY A N 1
ATOM 1301 C CA . GLY A 1 173 ? -8.164 -6.617 19.973 1.00 59.47 173 GLY A CA 1
ATOM 1302 C C . GLY A 1 173 ? -9.212 -6.540 21.085 1.00 59.47 173 GLY A C 1
ATOM 1303 O O . GLY A 1 173 ? -9.734 -7.586 21.459 1.00 59.47 173 GLY A O 1
ATOM 1304 N N . ALA A 1 174 ? -9.559 -5.344 21.574 1.00 56.47 174 ALA A N 1
ATOM 1305 C CA . ALA A 1 174 ? -10.505 -5.179 22.680 1.00 56.47 174 ALA A CA 1
ATOM 1306 C C . ALA A 1 174 ? -11.890 -5.687 22.248 1.00 56.47 174 ALA A C 1
ATOM 1308 O O . ALA A 1 174 ? -12.463 -5.214 21.262 1.00 56.47 174 ALA A O 1
ATOM 1309 N N . ALA A 1 175 ? -12.341 -6.757 22.898 1.00 47.44 175 ALA A N 1
ATOM 1310 C CA . ALA A 1 175 ? -13.481 -7.564 22.481 1.00 47.44 175 ALA A CA 1
ATOM 1311 C C . ALA A 1 175 ? -14.838 -6.983 22.896 1.00 47.44 175 ALA A C 1
ATOM 1313 O O . ALA A 1 175 ? -15.850 -7.487 22.421 1.00 47.44 175 ALA A O 1
ATOM 1314 N N . ASP A 1 176 ? -14.877 -5.910 23.681 1.00 45.06 176 ASP A N 1
ATOM 1315 C CA . ASP A 1 176 ? -16.136 -5.417 24.221 1.00 45.06 176 ASP A CA 1
ATOM 1316 C C . ASP A 1 176 ? -16.654 -4.181 23.476 1.00 45.06 176 ASP A C 1
ATOM 1318 O O . ASP A 1 176 ? -15.938 -3.223 23.180 1.00 45.06 176 ASP A O 1
ATOM 1322 N N . GLU A 1 177 ? -17.940 -4.280 23.145 1.00 44.66 177 GLU A N 1
ATOM 1323 C CA . GLU A 1 177 ? -18.826 -3.233 22.641 1.00 44.66 177 GLU A CA 1
ATOM 1324 C C . GLU A 1 177 ? -18.627 -2.810 21.176 1.00 44.66 177 GLU A C 1
ATOM 1326 O O . GLU A 1 177 ? -18.279 -1.683 20.817 1.00 44.66 177 GLU A O 1
ATOM 1331 N N . LEU A 1 178 ? -19.024 -3.721 20.281 1.00 45.44 178 LEU A N 1
ATOM 1332 C CA . LEU A 1 178 ? -19.730 -3.347 19.049 1.00 45.44 178 LEU A CA 1
ATOM 1333 C C . LEU A 1 178 ? -21.129 -2.798 19.416 1.00 45.44 178 LEU A C 1
ATOM 1335 O O . LEU A 1 178 ? -22.150 -3.396 19.087 1.00 45.44 178 LEU A O 1
ATOM 1339 N N . GLN A 1 179 ? -21.203 -1.661 20.116 1.00 44.00 179 GLN A N 1
ATOM 1340 C CA . GLN A 1 179 ? -22.453 -0.903 20.148 1.00 44.00 179 GLN A CA 1
ATOM 1341 C C . GLN A 1 179 ? -22.625 -0.228 18.785 1.00 44.00 179 GLN A C 1
ATOM 1343 O O . GLN A 1 179 ? -21.885 0.676 18.393 1.00 44.00 179 GLN A O 1
ATOM 1348 N N . ALA A 1 180 ? -23.590 -0.744 18.027 1.00 42.94 180 ALA A N 1
ATOM 1349 C CA . ALA A 1 180 ? -24.101 -0.140 16.811 1.00 42.94 180 ALA A CA 1
ATOM 1350 C C . ALA A 1 180 ? -24.705 1.229 17.163 1.00 42.94 180 ALA A C 1
ATOM 1352 O O . ALA A 1 180 ? -25.830 1.310 17.642 1.00 42.94 180 ALA A O 1
ATOM 1353 N N . GLY A 1 181 ? -23.939 2.303 16.982 1.00 40.38 181 GLY A N 1
ATOM 1354 C CA . GLY A 1 181 ? -24.367 3.612 17.467 1.00 40.38 181 GLY A CA 1
ATOM 1355 C C . GLY A 1 181 ? -23.522 4.777 16.975 1.00 40.38 181 GLY A C 1
ATOM 1356 O O . GLY A 1 181 ? -23.096 5.594 17.775 1.00 40.38 181 GLY A O 1
ATOM 1357 N N . ALA A 1 182 ? -23.269 4.863 15.670 1.00 43.06 182 ALA A N 1
ATOM 1358 C CA . ALA A 1 182 ? -22.922 6.128 15.020 1.00 43.06 182 ALA A CA 1
ATOM 1359 C C . ALA A 1 182 ? -23.300 6.040 13.536 1.00 43.06 182 ALA A C 1
ATOM 1361 O O . ALA A 1 182 ? -22.481 5.738 12.668 1.00 43.06 182 ALA A O 1
ATOM 1362 N N . ALA A 1 183 ? -24.586 6.245 13.252 1.00 43.97 183 ALA A N 1
ATOM 1363 C CA . ALA A 1 183 ? -25.053 6.527 11.904 1.00 43.97 183 ALA A CA 1
ATOM 1364 C C . ALA A 1 183 ? -24.608 7.952 11.538 1.00 43.97 183 ALA A C 1
ATOM 1366 O O . ALA A 1 183 ? -25.283 8.927 11.845 1.00 43.97 183 ALA A O 1
ATOM 1367 N N . GLY A 1 184 ? -23.433 8.065 10.927 1.00 45.09 184 GLY A N 1
ATOM 1368 C CA . GLY A 1 184 ? -22.906 9.319 10.400 1.00 45.09 184 GLY A CA 1
ATOM 1369 C C . GLY A 1 184 ? -21.680 9.033 9.546 1.00 45.09 184 GLY A C 1
ATOM 1370 O O . GLY A 1 184 ? -20.612 8.792 10.090 1.00 45.09 184 GLY A O 1
ATOM 1371 N N . THR A 1 185 ? -21.876 8.949 8.224 1.00 55.09 185 THR A N 1
ATOM 1372 C CA . THR A 1 185 ? -20.842 8.933 7.163 1.00 55.09 185 THR A CA 1
ATOM 1373 C C . THR A 1 185 ? -19.491 8.321 7.566 1.00 55.09 185 THR A C 1
ATOM 1375 O O . THR A 1 185 ? -18.537 9.028 7.876 1.00 55.09 185 THR A O 1
ATOM 1378 N N . GLY A 1 186 ? -19.413 6.989 7.583 1.00 73.94 186 GLY A N 1
ATOM 1379 C CA . GLY A 1 186 ? -18.198 6.258 7.947 1.00 73.94 186 GLY A CA 1
ATOM 1380 C C . GLY A 1 186 ? -17.294 5.953 6.752 1.00 73.94 186 GLY A C 1
ATOM 1381 O O . GLY A 1 186 ? -17.765 5.816 5.628 1.00 73.94 186 GLY A O 1
ATOM 1382 N N . PHE A 1 187 ? -15.998 5.758 7.009 1.00 87.50 187 PHE A N 1
ATOM 1383 C CA . PHE A 1 187 ? -15.035 5.347 5.984 1.00 87.50 187 PHE A CA 1
ATOM 1384 C C . PHE A 1 187 ? -15.457 4.050 5.293 1.00 87.50 187 PHE A C 1
ATOM 1386 O O . PHE A 1 187 ? -15.630 3.039 5.972 1.00 87.50 187 PHE A O 1
ATOM 1393 N N . SER A 1 188 ? -15.597 4.034 3.974 1.00 91.06 188 SER A N 1
ATOM 1394 C CA . SER A 1 188 ? -15.792 2.812 3.178 1.00 91.06 188 SER A CA 1
ATOM 1395 C C . SER A 1 188 ? -14.456 2.184 2.767 1.00 91.06 188 SER A C 1
ATOM 1397 O O . SER A 1 188 ? -14.402 0.990 2.466 1.00 91.06 188 SER A O 1
ATOM 1399 N N . ARG A 1 189 ? -13.371 2.965 2.834 1.00 94.19 189 ARG A N 1
ATOM 1400 C CA . ARG A 1 189 ? -12.043 2.590 2.351 1.00 94.19 189 ARG A CA 1
ATOM 1401 C C . ARG A 1 189 ? -10.942 2.954 3.342 1.00 94.19 189 ARG A C 1
ATOM 1403 O O . ARG A 1 189 ? -10.993 3.992 4.001 1.00 94.19 189 ARG A O 1
ATOM 1410 N N . ALA A 1 190 ? -9.920 2.108 3.411 1.00 96.00 190 ALA A N 1
ATOM 1411 C CA . ALA A 1 190 ? -8.664 2.390 4.094 1.00 96.00 190 ALA A CA 1
ATOM 1412 C C . ALA A 1 190 ? -7.490 2.357 3.105 1.00 96.00 190 ALA A C 1
ATOM 1414 O O . ALA A 1 190 ? -7.380 1.427 2.306 1.00 96.00 190 ALA A O 1
ATOM 1415 N N . VAL A 1 191 ? -6.599 3.344 3.187 1.00 97.50 191 VAL A N 1
ATOM 1416 C CA . VAL A 1 191 ? -5.326 3.387 2.455 1.00 97.50 191 VAL A CA 1
ATOM 1417 C C . VAL A 1 191 ? -4.197 3.335 3.476 1.00 97.50 191 VAL A C 1
ATOM 1419 O O . VAL A 1 191 ? -3.991 4.279 4.232 1.00 97.50 191 VAL A O 1
ATOM 1422 N N . CYS A 1 192 ? -3.473 2.225 3.534 1.00 97.44 192 CYS A N 1
ATOM 1423 C CA . CYS A 1 192 ? -2.379 2.031 4.481 1.00 97.44 192 CYS A CA 1
ATOM 1424 C C . CYS A 1 192 ? -1.043 2.339 3.807 1.00 97.44 192 CYS A C 1
ATOM 1426 O O . CYS A 1 192 ? -0.685 1.660 2.842 1.00 97.44 192 CYS A O 1
ATOM 1428 N N . ILE A 1 193 ? -0.300 3.321 4.319 1.00 96.19 193 ILE A N 1
ATOM 1429 C CA . ILE A 1 193 ? 1.035 3.639 3.801 1.00 96.19 193 ILE A CA 1
ATOM 1430 C C . ILE A 1 193 ? 2.076 2.793 4.538 1.00 96.19 193 ILE A C 1
ATOM 1432 O O . ILE A 1 193 ? 2.157 2.820 5.767 1.00 96.19 193 ILE A O 1
ATOM 1436 N N . VAL A 1 194 ? 2.870 2.030 3.786 1.00 94.38 194 VAL A N 1
ATOM 1437 C CA . VAL A 1 194 ? 3.878 1.109 4.325 1.00 94.38 194 VAL A CA 1
ATOM 1438 C C . VAL A 1 194 ? 5.197 1.300 3.580 1.00 94.38 194 VAL A C 1
ATOM 1440 O O . VAL A 1 194 ? 5.310 1.000 2.392 1.00 94.38 194 VAL A O 1
ATOM 1443 N N . GLY A 1 195 ? 6.227 1.776 4.277 1.00 90.81 195 GLY A N 1
ATOM 1444 C CA . GLY A 1 195 ? 7.564 1.906 3.698 1.00 90.81 195 GLY A CA 1
ATOM 1445 C C . GLY A 1 195 ? 8.276 0.559 3.565 1.00 90.81 195 GLY A C 1
ATOM 1446 O O . GLY A 1 195 ? 8.378 -0.201 4.528 1.00 90.81 195 GLY A O 1
ATOM 1447 N N . CYS A 1 196 ? 8.804 0.267 2.377 1.00 86.25 196 CYS A N 1
ATOM 1448 C CA . CYS A 1 196 ? 9.446 -1.002 2.048 1.00 86.25 196 CYS A CA 1
ATOM 1449 C C . CYS A 1 196 ? 10.886 -0.775 1.552 1.00 86.25 196 CYS A C 1
ATOM 1451 O O . CYS A 1 196 ? 11.081 -0.121 0.525 1.00 86.25 196 CYS A O 1
ATOM 1453 N N . PRO A 1 197 ? 11.925 -1.343 2.197 1.00 78.75 197 PRO A N 1
ATOM 1454 C CA . PRO A 1 197 ? 11.932 -2.135 3.440 1.00 78.75 197 PRO A CA 1
ATOM 1455 C C . PRO A 1 197 ? 12.127 -1.315 4.734 1.00 78.75 197 PRO A C 1
ATOM 1457 O O . PRO A 1 197 ? 11.940 -1.860 5.813 1.00 78.75 197 PRO A O 1
ATOM 1460 N N . LEU A 1 198 ? 12.574 -0.059 4.639 1.00 74.38 198 LEU A N 1
ATOM 1461 C CA . LEU A 1 198 ? 13.130 0.714 5.765 1.00 74.38 198 LEU A CA 1
ATOM 1462 C C . LEU A 1 198 ? 12.116 1.673 6.419 1.00 74.38 198 LEU A C 1
ATOM 1464 O O . LEU A 1 198 ? 12.525 2.611 7.094 1.00 74.38 198 LEU A O 1
ATOM 1468 N N . GLY A 1 199 ? 10.813 1.472 6.203 1.00 82.19 199 GLY A N 1
ATOM 1469 C CA . GLY A 1 199 ? 9.797 2.430 6.641 1.00 82.19 199 GLY A CA 1
ATOM 1470 C C . GLY A 1 199 ? 9.836 3.744 5.850 1.00 82.19 199 GLY A C 1
ATOM 1471 O O . GLY A 1 199 ? 10.523 3.859 4.828 1.00 82.19 199 GLY A O 1
ATOM 1472 N N . LEU A 1 200 ? 9.033 4.711 6.289 1.00 85.12 200 LEU A N 1
ATOM 1473 C CA . LEU A 1 200 ? 9.006 6.062 5.734 1.00 85.12 200 LEU A CA 1
ATOM 1474 C C . LEU A 1 200 ? 10.007 6.952 6.477 1.00 85.12 200 LEU A C 1
ATOM 1476 O O . LEU A 1 200 ? 10.298 6.739 7.650 1.00 85.12 200 LEU A O 1
ATOM 1480 N N . THR A 1 201 ? 10.529 7.974 5.801 1.00 87.19 201 THR A N 1
ATOM 1481 C CA . THR A 1 201 ? 11.213 9.068 6.502 1.00 87.19 201 THR A CA 1
ATOM 1482 C C . THR A 1 201 ? 10.174 9.948 7.197 1.00 87.19 201 THR A C 1
ATOM 1484 O O . THR A 1 201 ? 9.036 10.033 6.738 1.00 87.19 201 THR A O 1
ATOM 1487 N N . ALA A 1 202 ? 10.562 10.667 8.255 1.00 88.25 202 ALA A N 1
ATOM 1488 C CA . ALA A 1 202 ? 9.665 11.611 8.933 1.00 88.25 202 ALA A CA 1
ATOM 1489 C C . ALA A 1 202 ? 9.097 12.676 7.972 1.00 88.25 202 ALA A C 1
ATOM 1491 O O . ALA A 1 202 ? 7.934 13.060 8.069 1.00 88.25 202 ALA A O 1
ATOM 1492 N N . GLU A 1 203 ? 9.907 13.122 7.008 1.00 87.50 203 GLU A N 1
ATOM 1493 C CA . GLU A 1 203 ? 9.463 14.020 5.941 1.00 87.50 203 GLU A CA 1
ATOM 1494 C C . GLU A 1 203 ? 8.421 13.358 5.032 1.00 87.50 203 GLU A C 1
ATOM 1496 O O . GLU A 1 203 ? 7.394 13.971 4.740 1.00 87.50 203 GLU A O 1
ATOM 1501 N N . GLY A 1 204 ? 8.652 12.104 4.628 1.00 88.88 204 GLY A N 1
ATOM 1502 C CA . GLY A 1 204 ? 7.708 11.323 3.835 1.00 88.88 204 GLY A CA 1
ATOM 1503 C C . GLY A 1 204 ? 6.377 11.137 4.560 1.00 88.88 204 GLY A C 1
ATOM 1504 O O . GLY A 1 204 ? 5.332 11.437 3.989 1.00 88.88 204 GLY A O 1
ATOM 1505 N N . GLU A 1 205 ? 6.398 10.732 5.833 1.00 91.81 205 GLU A N 1
ATOM 1506 C CA . GLU A 1 205 ? 5.192 10.628 6.670 1.00 91.81 205 GLU A CA 1
ATOM 1507 C C . GLU A 1 205 ? 4.419 11.947 6.724 1.00 91.81 205 GLU A C 1
ATOM 1509 O O . GLU A 1 205 ? 3.214 11.975 6.470 1.00 91.81 205 GLU A O 1
ATOM 1514 N N . ALA A 1 206 ? 5.114 13.052 7.009 1.00 92.56 206 ALA A N 1
ATOM 1515 C CA . ALA A 1 206 ? 4.495 14.367 7.093 1.00 92.56 206 ALA A CA 1
ATOM 1516 C C . ALA A 1 206 ? 3.924 14.825 5.742 1.00 92.56 206 ALA A C 1
ATOM 1518 O O . ALA A 1 206 ? 2.892 15.494 5.704 1.00 92.56 206 ALA A O 1
ATOM 1519 N N . ALA A 1 207 ? 4.575 14.480 4.633 1.00 93.00 207 ALA A N 1
ATOM 1520 C CA . ALA A 1 207 ? 4.100 14.806 3.297 1.00 93.00 207 ALA A CA 1
ATOM 1521 C C . ALA A 1 207 ? 2.862 13.986 2.903 1.00 93.00 207 ALA A C 1
ATOM 1523 O O . ALA A 1 207 ? 1.904 14.572 2.396 1.00 93.00 207 ALA A O 1
ATOM 1524 N N . PHE A 1 208 ? 2.830 12.682 3.209 1.00 94.88 208 PHE A N 1
ATOM 1525 C CA . PHE A 1 208 ? 1.624 11.862 3.052 1.00 94.88 208 PHE A CA 1
ATOM 1526 C C . PHE A 1 208 ? 0.473 12.396 3.913 1.00 94.88 208 PHE A C 1
ATOM 1528 O O . PHE A 1 208 ? -0.652 12.503 3.432 1.00 94.88 208 PHE A O 1
ATOM 1535 N N . GLU A 1 209 ? 0.744 12.798 5.159 1.00 95.44 209 GLU A N 1
ATOM 1536 C CA . GLU A 1 209 ? -0.258 13.407 6.045 1.00 95.44 209 GLU A CA 1
ATOM 1537 C C . GLU A 1 209 ? -0.844 14.696 5.444 1.00 95.44 209 GLU A C 1
ATOM 1539 O O . GLU A 1 209 ? -2.067 14.848 5.372 1.00 95.44 209 GLU A O 1
ATOM 1544 N N . ARG A 1 210 ? 0.006 15.624 4.984 1.00 95.88 210 ARG A N 1
ATOM 1545 C CA . ARG A 1 210 ? -0.450 16.885 4.372 1.00 95.88 210 ARG A CA 1
ATOM 1546 C C . ARG A 1 210 ? -1.214 16.648 3.073 1.00 95.88 210 ARG A C 1
ATOM 1548 O O . ARG A 1 210 ? -2.285 17.227 2.894 1.00 95.88 210 ARG A O 1
ATOM 1555 N N . GLY A 1 211 ? -0.705 15.775 2.206 1.00 95.25 211 GLY A N 1
ATOM 1556 C CA . GLY A 1 211 ? -1.334 15.466 0.924 1.00 95.25 211 GLY A CA 1
ATOM 1557 C C . GLY A 1 211 ? -2.696 14.802 1.108 1.00 95.25 211 GLY A C 1
ATOM 1558 O O . GLY A 1 211 ? -3.669 15.205 0.478 1.00 95.25 211 GLY A O 1
ATOM 1559 N N . ALA A 1 212 ? -2.806 13.869 2.054 1.00 95.12 212 ALA A N 1
ATOM 1560 C CA . ALA A 1 212 ? -4.067 13.217 2.393 1.00 95.12 212 ALA A CA 1
ATOM 1561 C C . ALA A 1 212 ? -5.115 14.203 2.919 1.00 95.12 212 ALA A C 1
ATOM 1563 O O . ALA A 1 212 ? -6.250 14.206 2.443 1.00 95.12 212 ALA A O 1
ATOM 1564 N N . ARG A 1 213 ? -4.728 15.094 3.842 1.00 94.19 213 ARG A N 1
ATOM 1565 C CA . ARG A 1 213 ? -5.629 16.149 4.334 1.00 94.19 213 ARG A CA 1
ATOM 1566 C C . ARG A 1 213 ? -6.069 17.088 3.220 1.00 94.19 213 ARG A C 1
ATOM 1568 O O . ARG A 1 213 ? -7.239 17.450 3.156 1.00 94.19 213 ARG A O 1
ATOM 1575 N N . ARG A 1 214 ? -5.152 17.458 2.324 1.00 94.75 214 ARG A N 1
ATOM 1576 C CA . ARG A 1 214 ? -5.455 18.306 1.166 1.00 94.75 214 ARG A CA 1
ATOM 1577 C C . ARG A 1 214 ? -6.406 17.624 0.180 1.00 94.75 214 ARG A C 1
ATOM 1579 O O . ARG A 1 214 ? -7.253 18.302 -0.391 1.00 94.75 214 ARG A O 1
ATOM 1586 N N . ALA A 1 215 ? -6.301 16.306 0.023 1.00 93.00 215 ALA A N 1
ATOM 1587 C CA . ALA A 1 215 ? -7.241 15.504 -0.757 1.00 93.00 215 ALA A CA 1
ATOM 1588 C C . ALA A 1 215 ? -8.610 15.329 -0.065 1.00 93.00 215 ALA A C 1
ATOM 1590 O O . ALA A 1 215 ? -9.567 14.919 -0.713 1.00 93.00 215 ALA A O 1
ATOM 1591 N N . GLY A 1 216 ? -8.730 15.664 1.225 1.00 91.81 216 GLY A N 1
ATOM 1592 C CA . GLY A 1 216 ? -9.961 15.523 2.007 1.00 91.81 216 GLY A CA 1
ATOM 1593 C C . GLY A 1 216 ? -10.114 14.175 2.720 1.00 91.81 216 GLY A C 1
ATOM 1594 O O . GLY A 1 216 ? -11.207 13.876 3.197 1.00 91.81 216 GLY A O 1
ATOM 1595 N N . CYS A 1 217 ? -9.045 13.378 2.804 1.00 91.94 217 CYS A N 1
ATOM 1596 C CA . CYS A 1 217 ? -9.013 12.132 3.569 1.00 91.94 217 CYS A CA 1
ATOM 1597 C C . CYS A 1 217 ? -8.818 12.399 5.067 1.00 91.94 217 CYS A C 1
ATOM 1599 O O . CYS A 1 217 ? -8.069 13.302 5.457 1.00 91.94 217 CYS A O 1
ATOM 1601 N N . ALA A 1 218 ? -9.404 11.546 5.910 1.00 91.69 218 ALA A N 1
ATOM 1602 C CA . ALA A 1 218 ? -9.032 11.484 7.324 1.00 91.69 218 ALA A CA 1
ATOM 1603 C C . ALA A 1 218 ? -7.660 10.818 7.475 1.00 91.69 218 ALA A C 1
ATOM 1605 O O . ALA A 1 218 ? -7.338 9.895 6.718 1.00 91.69 218 ALA A O 1
ATOM 1606 N N . VAL A 1 219 ? -6.852 11.251 8.448 1.00 93.75 219 VAL A N 1
ATOM 1607 C CA . VAL A 1 219 ? -5.487 10.730 8.629 1.00 93.75 219 VAL A CA 1
ATOM 1608 C C . VAL A 1 219 ? -5.314 10.185 10.034 1.00 93.75 219 VAL A C 1
ATOM 1610 O O . VAL A 1 219 ? -5.227 10.934 11.002 1.00 93.75 219 VAL A O 1
ATOM 1613 N N . LEU A 1 220 ? -5.167 8.867 10.125 1.00 93.00 220 LEU A N 1
ATOM 1614 C CA . LEU A 1 220 ? -4.999 8.150 11.380 1.00 93.00 220 LEU A CA 1
ATOM 1615 C C . LEU A 1 220 ? -3.545 7.699 11.533 1.00 93.00 220 LEU A C 1
ATOM 1617 O O . LEU A 1 220 ? -3.024 6.943 10.711 1.00 93.00 220 LEU A O 1
ATOM 1621 N N . ARG A 1 221 ? -2.893 8.147 12.608 1.00 93.00 221 ARG A N 1
ATOM 1622 C CA . ARG A 1 221 ? -1.526 7.752 12.976 1.00 93.00 221 ARG A CA 1
ATOM 1623 C C . ARG A 1 221 ? -1.604 6.674 14.042 1.00 93.00 221 ARG A C 1
ATOM 1625 O O . ARG A 1 221 ? -2.053 6.946 15.151 1.00 93.00 221 ARG A O 1
ATOM 1632 N N . LEU A 1 222 ? -1.225 5.449 13.692 1.00 92.19 222 LEU A N 1
ATOM 1633 C CA . LEU A 1 222 ? -1.475 4.270 14.519 1.00 92.19 222 LEU A CA 1
ATOM 1634 C C . LEU A 1 222 ? -0.258 3.350 14.600 1.00 92.19 222 LEU A C 1
ATOM 1636 O O . LEU A 1 222 ? 0.534 3.254 13.669 1.00 92.19 222 LEU A O 1
ATOM 1640 N N . SER A 1 223 ? -0.137 2.623 15.703 1.00 90.88 223 SER A N 1
ATOM 1641 C CA . SER A 1 223 ? 0.893 1.608 15.913 1.00 90.88 223 SER A CA 1
ATOM 1642 C C . SER A 1 223 ? 0.286 0.206 15.899 1.00 90.88 223 SER A C 1
ATOM 1644 O O . SER A 1 223 ? -0.814 -0.024 16.403 1.00 90.88 223 SER A O 1
ATOM 1646 N N . LEU A 1 224 ? 1.014 -0.765 15.342 1.00 89.56 224 LEU A N 1
ATOM 1647 C CA . LEU A 1 224 ? 0.679 -2.191 15.460 1.00 89.56 224 LEU A CA 1
ATOM 1648 C C . LEU A 1 224 ? 1.387 -2.860 16.649 1.00 89.56 224 LEU A C 1
ATOM 1650 O O . LEU A 1 224 ? 1.285 -4.077 16.826 1.00 89.56 224 LEU A O 1
ATOM 1654 N N . GLY A 1 225 ? 2.107 -2.094 17.459 1.00 86.50 225 GLY A N 1
ATOM 1655 C CA . GLY A 1 225 ? 2.865 -2.574 18.604 1.00 86.50 225 GLY A CA 1
ATOM 1656 C C . GLY A 1 225 ? 4.237 -1.906 18.688 1.00 86.50 225 GLY A C 1
ATOM 1657 O O . GLY A 1 225 ? 4.651 -1.227 17.751 1.00 86.50 225 GLY A O 1
ATOM 1658 N N . PRO A 1 226 ? 4.954 -2.121 19.798 1.00 80.75 226 PRO A N 1
ATOM 1659 C CA . PRO A 1 226 ? 6.215 -1.438 20.082 1.00 80.75 226 PRO A CA 1
ATOM 1660 C C . PRO A 1 226 ? 7.404 -1.987 19.283 1.00 80.75 226 PRO A C 1
ATOM 1662 O O . PRO A 1 226 ? 8.500 -1.455 19.389 1.00 80.75 226 PRO A O 1
ATOM 1665 N N . THR A 1 227 ? 7.223 -3.085 18.541 1.00 85.62 227 THR A N 1
ATOM 1666 C CA . THR A 1 227 ? 8.310 -3.757 17.831 1.00 85.62 227 THR A CA 1
ATOM 1667 C C . THR A 1 227 ? 8.276 -3.480 16.327 1.00 85.62 227 THR A C 1
ATOM 1669 O O . THR A 1 227 ? 7.220 -3.669 15.695 1.00 85.62 227 THR A O 1
ATOM 1672 N N . PRO A 1 228 ? 9.438 -3.140 15.732 1.00 83.56 228 PRO A N 1
ATOM 1673 C CA . PRO A 1 228 ? 9.587 -3.081 14.289 1.00 83.56 228 PRO A CA 1
ATOM 1674 C C . PRO A 1 228 ? 9.204 -4.411 13.652 1.00 83.56 228 PRO A C 1
ATOM 1676 O O . PRO A 1 228 ? 9.616 -5.487 14.091 1.00 83.56 228 PRO A O 1
ATOM 1679 N N . GLN A 1 229 ? 8.409 -4.340 12.592 1.00 88.19 229 GLN A N 1
ATOM 1680 C CA . GLN A 1 229 ? 7.930 -5.504 11.856 1.00 88.19 229 GLN A CA 1
ATOM 1681 C C . GLN A 1 229 ? 8.267 -5.363 10.379 1.00 88.19 229 GLN A C 1
ATOM 1683 O O . GLN A 1 229 ? 8.267 -4.269 9.819 1.00 88.19 229 GLN A O 1
ATOM 1688 N N . PHE A 1 230 ? 8.500 -6.498 9.722 1.00 90.69 230 PHE A N 1
ATOM 1689 C CA . PHE A 1 230 ? 8.594 -6.526 8.268 1.00 90.69 230 PHE A CA 1
ATOM 1690 C C . PHE A 1 230 ? 7.304 -5.984 7.639 1.00 90.69 230 PHE A C 1
ATOM 1692 O O . PHE A 1 230 ? 6.206 -6.267 8.122 1.00 90.69 230 PHE A O 1
ATOM 1699 N N . ALA A 1 231 ? 7.430 -5.271 6.516 1.00 92.88 231 ALA A N 1
ATOM 1700 C CA . ALA A 1 231 ? 6.291 -4.706 5.791 1.00 92.88 231 ALA A CA 1
ATOM 1701 C C . ALA A 1 231 ? 5.210 -5.756 5.474 1.00 92.88 231 ALA A C 1
ATOM 1703 O O . ALA A 1 231 ? 4.022 -5.500 5.647 1.00 92.88 231 ALA A O 1
ATOM 1704 N N . SER A 1 232 ? 5.609 -6.974 5.097 1.00 95.25 232 SER A N 1
ATOM 1705 C CA . SER A 1 232 ? 4.674 -8.078 4.862 1.00 95.25 232 SER A CA 1
ATOM 1706 C C . SER A 1 232 ? 3.915 -8.515 6.119 1.00 95.25 232 SER A C 1
ATOM 1708 O O . SER A 1 232 ? 2.740 -8.852 6.027 1.00 95.25 232 SER A O 1
ATOM 1710 N N . ALA A 1 233 ? 4.537 -8.476 7.300 1.00 94.44 233 ALA A N 1
ATOM 1711 C CA . ALA A 1 233 ? 3.865 -8.794 8.560 1.00 94.44 233 ALA A CA 1
ATOM 1712 C C . ALA A 1 233 ? 2.843 -7.711 8.938 1.00 94.44 233 ALA A C 1
ATOM 1714 O O . ALA A 1 233 ? 1.727 -8.035 9.350 1.00 94.44 233 ALA A O 1
ATOM 1715 N N . VAL A 1 234 ? 3.192 -6.437 8.731 1.00 94.19 234 VAL A N 1
ATOM 1716 C CA . VAL A 1 234 ? 2.277 -5.294 8.889 1.00 94.19 234 VAL A CA 1
ATOM 1717 C C . VAL A 1 234 ? 1.043 -5.461 7.998 1.00 94.19 234 VAL A C 1
ATOM 1719 O O . VAL A 1 234 ? -0.087 -5.416 8.493 1.00 94.19 234 VAL A O 1
ATOM 1722 N N . VAL A 1 235 ? 1.259 -5.728 6.706 1.00 96.44 235 VAL A N 1
ATOM 1723 C CA . VAL A 1 235 ? 0.196 -5.987 5.723 1.00 96.44 235 VAL A CA 1
ATOM 1724 C C . VAL A 1 235 ? -0.692 -7.147 6.171 1.00 96.44 235 VAL A C 1
ATOM 1726 O O . VAL A 1 235 ? -1.903 -6.966 6.296 1.00 96.44 235 VAL A O 1
ATOM 1729 N N . SER A 1 236 ? -0.109 -8.309 6.485 1.00 95.94 236 SER A N 1
ATOM 1730 C CA . SER A 1 236 ? -0.862 -9.502 6.899 1.00 95.94 236 SER A CA 1
ATOM 1731 C C . SER A 1 236 ? -1.730 -9.250 8.131 1.00 95.94 236 SER A C 1
ATOM 1733 O O . SER A 1 236 ? -2.867 -9.718 8.195 1.00 95.94 236 SER A O 1
ATOM 1735 N N . ARG A 1 237 ? -1.242 -8.481 9.115 1.00 94.38 237 ARG A N 1
ATOM 1736 C CA . ARG A 1 237 ? -2.024 -8.142 10.315 1.00 94.38 237 ARG A CA 1
ATOM 1737 C C . ARG A 1 237 ? -3.222 -7.260 9.982 1.00 94.38 237 ARG A C 1
ATOM 1739 O O . ARG A 1 237 ? -4.330 -7.543 10.432 1.00 94.38 237 ARG A O 1
ATOM 1746 N N . LEU A 1 238 ? -3.024 -6.213 9.185 1.00 95.62 238 LEU A N 1
ATOM 1747 C CA . LEU A 1 238 ? -4.117 -5.333 8.760 1.00 95.62 238 LEU A CA 1
ATOM 1748 C C . LEU A 1 238 ? -5.135 -6.084 7.899 1.00 95.62 238 LEU A C 1
ATOM 1750 O O . LEU A 1 238 ? -6.342 -5.951 8.105 1.00 95.62 238 LEU A O 1
ATOM 1754 N N . GLN A 1 239 ? -4.655 -6.935 6.995 1.00 94.62 239 GLN A N 1
ATOM 1755 C CA . GLN A 1 239 ? -5.499 -7.775 6.157 1.00 94.62 239 GLN A CA 1
ATOM 1756 C C . GLN A 1 239 ? -6.296 -8.791 6.985 1.00 94.62 239 GLN A C 1
ATOM 1758 O O . GLN A 1 239 ? -7.484 -8.985 6.717 1.00 94.62 239 GLN A O 1
ATOM 1763 N N . PHE A 1 240 ? -5.693 -9.399 8.013 1.00 93.94 240 PHE A N 1
ATOM 1764 C CA . PHE A 1 240 ? -6.389 -10.284 8.948 1.00 93.94 240 PHE A CA 1
ATOM 1765 C C . PHE A 1 240 ? -7.550 -9.554 9.631 1.00 93.94 240 PHE A C 1
ATOM 1767 O O . PHE A 1 240 ? -8.688 -10.024 9.591 1.00 93.94 240 PHE A O 1
ATOM 1774 N N . TRP A 1 241 ? -7.295 -8.373 10.195 1.00 92.50 241 TRP A N 1
ATOM 1775 C CA . TRP A 1 241 ? -8.323 -7.576 10.867 1.00 92.50 241 TRP A CA 1
ATOM 1776 C C . TRP A 1 241 ? -9.434 -7.107 9.939 1.00 92.50 241 TRP A C 1
ATOM 1778 O O . TRP A 1 241 ? -10.607 -7.094 10.322 1.00 92.50 241 TRP A O 1
ATOM 1788 N N . HIS A 1 242 ? -9.075 -6.739 8.715 1.00 94.06 242 HIS A N 1
ATOM 1789 C CA . HIS A 1 242 ? -10.048 -6.324 7.720 1.00 94.06 242 HIS A CA 1
ATOM 1790 C C . HIS A 1 242 ? -10.900 -7.491 7.222 1.00 94.06 242 HIS A C 1
ATOM 1792 O O . HIS A 1 242 ? -12.120 -7.385 7.173 1.00 94.06 242 HIS A O 1
ATOM 1798 N N . SER A 1 243 ? -10.293 -8.655 6.983 1.00 93.00 243 SER A N 1
ATOM 1799 C CA . SER A 1 243 ? -11.019 -9.878 6.599 1.00 93.00 243 SER A CA 1
ATOM 1800 C C . SER A 1 243 ? -11.960 -10.378 7.701 1.00 93.00 243 SER A C 1
ATOM 1802 O O . SER A 1 243 ? -12.925 -11.081 7.421 1.00 93.00 243 SER A O 1
ATOM 1804 N N . ARG A 1 244 ? -11.706 -9.999 8.959 1.00 90.56 244 ARG A N 1
ATOM 1805 C CA . ARG A 1 244 ? -12.604 -10.229 10.101 1.00 90.56 244 ARG A CA 1
ATOM 1806 C C . ARG A 1 244 ? -13.679 -9.146 10.263 1.00 90.56 244 ARG A C 1
ATOM 1808 O O . ARG A 1 244 ? -14.421 -9.190 11.237 1.00 90.56 244 ARG A O 1
ATOM 1815 N N . GLY A 1 245 ? -13.738 -8.159 9.368 1.00 90.12 245 GLY A N 1
ATOM 1816 C CA . GLY A 1 245 ? -14.685 -7.046 9.432 1.00 90.12 245 GLY A CA 1
ATOM 1817 C C . GLY A 1 245 ? -14.427 -6.069 10.582 1.00 90.12 245 GLY A C 1
ATOM 1818 O O . GLY A 1 245 ? -15.324 -5.316 10.944 1.00 90.12 245 GLY A O 1
ATOM 1819 N N . ARG A 1 246 ? -13.229 -6.070 11.187 1.00 89.94 246 ARG A N 1
ATOM 1820 C CA . ARG A 1 246 ? -12.927 -5.265 12.390 1.00 89.94 246 ARG A CA 1
ATOM 1821 C C . ARG A 1 246 ? -12.151 -3.984 12.105 1.00 89.94 246 ARG A C 1
ATOM 1823 O O . ARG A 1 246 ? -12.238 -3.051 12.903 1.00 89.94 246 ARG A O 1
ATOM 1830 N N . LEU A 1 247 ? -11.409 -3.921 10.997 1.00 92.06 247 LEU A N 1
ATOM 1831 C CA . LEU A 1 247 ? -10.542 -2.778 10.693 1.00 92.06 247 LEU A CA 1
ATOM 1832 C C . LEU A 1 247 ? -11.351 -1.491 10.477 1.00 92.06 247 LEU A C 1
ATOM 1834 O O . LEU A 1 247 ? -11.269 -0.588 11.303 1.00 92.06 247 LEU A O 1
ATOM 1838 N N . LEU A 1 248 ? -12.172 -1.417 9.422 1.00 92.00 248 LEU A N 1
ATOM 1839 C CA . LEU A 1 248 ? -12.928 -0.198 9.095 1.00 92.00 248 LEU A CA 1
ATOM 1840 C C . LEU A 1 248 ? -13.832 0.293 10.243 1.00 92.00 248 LEU A C 1
ATOM 1842 O O . LEU A 1 248 ? -13.783 1.487 10.538 1.00 92.00 248 LEU A O 1
ATOM 1846 N N . PRO A 1 249 ? -14.600 -0.562 10.956 1.00 89.06 249 PRO A N 1
ATOM 1847 C CA . PRO A 1 249 ? -15.364 -0.108 12.119 1.00 89.06 249 PRO A CA 1
ATOM 1848 C C . PRO A 1 249 ? -14.490 0.500 13.220 1.00 89.06 249 PRO A C 1
ATOM 1850 O O . PRO A 1 249 ? -14.863 1.509 13.812 1.00 89.06 249 PRO A O 1
ATOM 1853 N N . THR A 1 250 ? -13.308 -0.067 13.470 1.00 88.44 250 THR A N 1
ATOM 1854 C CA . THR A 1 250 ? -12.366 0.488 14.453 1.00 88.44 250 THR A CA 1
ATOM 1855 C C . THR A 1 250 ? -11.855 1.858 14.019 1.00 88.44 250 THR A C 1
ATOM 1857 O O . THR A 1 250 ? -11.862 2.782 14.826 1.00 88.44 250 THR A O 1
ATOM 1860 N N . LEU A 1 251 ? -11.493 2.028 12.746 1.00 90.06 251 LEU A N 1
ATOM 1861 C CA . LEU A 1 251 ? -11.034 3.318 12.219 1.00 90.06 251 LEU A CA 1
ATOM 1862 C C . LEU A 1 251 ? -12.120 4.396 12.294 1.00 90.06 251 LEU A C 1
ATOM 1864 O O . LEU A 1 251 ? -11.835 5.522 12.692 1.00 90.06 251 LEU A O 1
ATOM 1868 N N . ARG A 1 252 ? -13.375 4.044 11.984 1.00 88.38 252 ARG A N 1
ATOM 1869 C CA . ARG A 1 252 ? -14.525 4.954 12.117 1.00 88.38 252 ARG A CA 1
ATOM 1870 C C . ARG A 1 252 ? -14.706 5.429 13.559 1.00 88.38 252 ARG A C 1
ATOM 1872 O O . ARG A 1 252 ? -14.902 6.618 13.778 1.00 88.38 252 ARG A O 1
ATOM 1879 N N . ARG A 1 253 ? -14.596 4.519 14.537 1.00 84.12 253 ARG A N 1
ATOM 1880 C CA . ARG A 1 253 ? -14.667 4.872 15.967 1.00 84.12 253 ARG A CA 1
ATOM 1881 C C . ARG A 1 253 ? -13.542 5.817 16.375 1.00 84.12 253 ARG A C 1
ATOM 1883 O O . ARG A 1 253 ? -13.803 6.791 17.066 1.00 84.12 253 ARG A O 1
ATOM 1890 N N . LEU A 1 254 ? -12.316 5.546 15.930 1.00 84.75 254 LEU A N 1
ATOM 1891 C CA . LEU A 1 254 ? -11.166 6.397 16.238 1.00 84.75 254 LEU A CA 1
ATOM 1892 C C . LEU A 1 254 ? -11.349 7.811 15.675 1.00 84.75 254 LEU A C 1
ATOM 1894 O O . LEU A 1 254 ? -11.180 8.776 16.412 1.00 84.75 254 LEU A O 1
ATOM 1898 N N . ALA A 1 255 ? -11.765 7.944 14.414 1.00 81.88 255 ALA A N 1
ATOM 1899 C CA . ALA A 1 255 ? -12.030 9.259 13.832 1.00 81.88 255 ALA A CA 1
ATOM 1900 C C . ALA A 1 255 ? -13.174 9.999 14.546 1.00 81.88 255 ALA A C 1
ATOM 1902 O O . ALA A 1 255 ? -13.035 11.177 14.860 1.00 81.88 255 ALA A O 1
ATOM 1903 N N . ALA A 1 256 ? -14.269 9.306 14.882 1.00 75.81 256 ALA A N 1
ATOM 1904 C CA . ALA A 1 256 ? -15.386 9.894 15.627 1.00 75.81 256 ALA A CA 1
ATOM 1905 C C . ALA A 1 256 ? -14.994 10.344 17.047 1.00 75.81 256 ALA A C 1
ATOM 1907 O O . ALA A 1 256 ? -15.515 11.339 17.541 1.00 75.81 256 ALA A O 1
ATOM 1908 N N . ALA A 1 257 ? -14.053 9.646 17.687 1.00 69.50 257 ALA A N 1
ATOM 1909 C CA . ALA A 1 257 ? -13.501 10.019 18.988 1.00 69.50 257 ALA A CA 1
ATOM 1910 C C . ALA A 1 257 ? -12.516 11.205 18.920 1.00 69.50 257 ALA A C 1
ATOM 1912 O O . ALA A 1 257 ? -11.928 11.564 19.937 1.00 69.50 257 ALA A O 1
ATOM 1913 N N . GLY A 1 258 ? -12.316 11.806 17.741 1.00 60.78 258 GLY A N 1
ATOM 1914 C CA . GLY A 1 258 ? -11.375 12.906 17.563 1.00 60.78 258 GLY A CA 1
ATOM 1915 C C . GLY A 1 258 ? -9.918 12.451 17.516 1.00 60.78 258 GLY A C 1
ATOM 1916 O O . GLY A 1 258 ? -9.033 13.230 17.847 1.00 60.78 258 GLY A O 1
ATOM 1917 N N . ALA A 1 259 ? -9.636 11.217 17.075 1.00 54.28 259 ALA A N 1
ATOM 1918 C CA . ALA A 1 259 ? -8.259 10.803 16.774 1.00 54.28 259 ALA A CA 1
ATOM 1919 C C . ALA A 1 259 ? -7.653 11.541 15.556 1.00 54.28 259 ALA A C 1
ATOM 1921 O O . ALA A 1 259 ? -6.521 11.252 15.168 1.00 54.28 259 ALA A O 1
ATOM 1922 N N . ASP A 1 260 ? -8.379 12.498 14.968 1.00 41.94 260 ASP A N 1
ATOM 1923 C CA . ASP A 1 260 ? -7.830 13.478 14.042 1.00 41.94 260 ASP A CA 1
ATOM 1924 C C . ASP A 1 260 ? -7.244 14.688 14.797 1.00 41.94 260 ASP A C 1
ATOM 1926 O O . ASP A 1 260 ? -7.920 15.347 15.581 1.00 41.94 260 ASP A O 1
ATOM 1930 N N . ALA A 1 261 ? -6.015 15.041 14.407 1.00 39.94 261 ALA A N 1
ATOM 1931 C CA . ALA A 1 261 ? -5.379 16.362 14.508 1.00 39.94 261 ALA A CA 1
ATOM 1932 C C . ALA A 1 261 ? -4.477 16.655 15.732 1.00 39.94 261 ALA A C 1
ATOM 1934 O O . ALA A 1 261 ? -4.926 16.940 16.832 1.00 39.94 261 ALA A O 1
ATOM 1935 N N . ALA A 1 262 ? -3.169 16.749 15.444 1.00 31.84 262 ALA A N 1
ATOM 1936 C CA . ALA A 1 262 ? -2.034 17.090 16.315 1.00 31.84 262 ALA A CA 1
ATOM 1937 C C . ALA A 1 262 ? -1.571 15.942 17.236 1.00 31.84 262 ALA A C 1
ATOM 1939 O O . ALA A 1 262 ? -2.164 15.630 18.252 1.00 31.84 262 ALA A O 1
ATOM 1940 N N . GLY A 1 263 ? -0.402 15.336 17.031 1.00 33.62 263 GLY A N 1
ATOM 1941 C CA . GLY A 1 263 ? 0.857 16.080 16.966 1.00 33.62 263 GLY A CA 1
ATOM 1942 C C . GLY A 1 263 ? 1.203 16.826 18.269 1.00 33.62 263 GLY A C 1
ATOM 1943 O O . GLY A 1 263 ? 2.222 17.505 18.311 1.00 33.62 263 GLY A O 1
ATOM 1944 N N . ARG A 1 264 ? 0.385 16.723 19.329 1.00 31.92 264 ARG A N 1
ATOM 1945 C CA . ARG A 1 264 ? 0.682 17.248 20.671 1.00 31.92 264 ARG A CA 1
ATOM 1946 C C . ARG A 1 264 ? 0.208 16.280 21.753 1.00 31.92 264 ARG A C 1
ATOM 1948 O O . ARG A 1 264 ? -0.703 16.578 22.509 1.00 31.92 264 ARG A O 1
ATOM 1955 N N . ALA A 1 265 ? 0.848 15.124 21.820 1.00 32.50 265 ALA A N 1
ATOM 1956 C CA . ALA A 1 265 ? 0.924 14.337 23.044 1.00 32.50 265 ALA A CA 1
ATOM 1957 C C . ALA A 1 265 ? 2.169 13.450 22.967 1.00 32.50 265 ALA A C 1
ATOM 1959 O O . ALA A 1 265 ? 2.095 12.229 22.882 1.00 32.50 265 ALA A O 1
ATOM 1960 N N . GLY A 1 266 ? 3.345 14.080 23.021 1.00 35.69 266 GLY A N 1
ATOM 1961 C CA . GLY A 1 266 ? 4.317 13.510 23.944 1.00 35.69 266 GLY A CA 1
ATOM 1962 C C . GLY A 1 266 ? 3.648 13.536 25.322 1.00 35.69 266 GLY A C 1
ATOM 1963 O O . GLY A 1 266 ? 3.166 14.591 25.724 1.00 35.69 266 GLY A O 1
ATOM 1964 N N . ALA A 1 267 ? 3.551 12.382 25.979 1.00 30.45 267 ALA A N 1
ATOM 1965 C CA . ALA A 1 267 ? 3.026 12.220 27.339 1.00 30.45 267 ALA A CA 1
ATOM 1966 C C . ALA A 1 267 ? 1.506 12.404 27.558 1.00 30.45 267 ALA A C 1
ATOM 1968 O O . ALA A 1 267 ? 1.086 13.121 28.461 1.00 30.45 267 ALA A O 1
ATOM 1969 N N . ALA A 1 268 ? 0.667 11.671 26.822 1.00 31.33 268 ALA A N 1
ATOM 1970 C CA . ALA A 1 268 ? -0.627 11.250 27.371 1.00 31.33 268 ALA A CA 1
ATOM 1971 C C . ALA A 1 268 ? -0.683 9.721 27.342 1.00 31.33 268 ALA A C 1
ATOM 1973 O O . ALA A 1 268 ? -1.081 9.109 26.351 1.00 31.33 268 ALA A O 1
ATOM 1974 N N . LEU A 1 269 ? -0.191 9.119 28.426 1.00 31.88 269 LEU A N 1
ATOM 1975 C CA . LEU A 1 269 ? -0.359 7.702 28.722 1.00 31.88 269 LEU A CA 1
ATOM 1976 C C . LEU A 1 269 ? -1.856 7.380 28.653 1.00 31.88 269 LEU A C 1
ATOM 1978 O O . LEU A 1 269 ? -2.679 8.029 29.300 1.00 31.88 269 LEU A O 1
ATOM 1982 N N . TRP A 1 270 ? -2.212 6.384 27.846 1.00 30.48 270 TRP A N 1
ATOM 1983 C CA . TRP A 1 270 ? -3.531 5.765 27.921 1.00 30.48 270 TRP A CA 1
ATOM 1984 C C . TRP A 1 270 ? -3.735 5.240 29.358 1.00 30.48 270 TRP A C 1
ATOM 1986 O O . TRP A 1 270 ? -2.763 4.741 29.929 1.00 30.48 270 TRP A O 1
ATOM 1996 N N . PRO A 1 271 ? -4.945 5.292 29.955 1.00 35.19 271 PRO A N 1
ATOM 1997 C CA . PRO A 1 271 ? -5.154 4.987 31.380 1.00 35.19 271 PRO A CA 1
ATOM 1998 C C . PRO A 1 271 ? -4.600 3.628 31.837 1.00 35.19 271 PRO A C 1
ATOM 2000 O O . PRO A 1 271 ? -4.193 3.484 32.979 1.00 35.19 271 PRO A O 1
ATOM 2003 N N . ALA A 1 272 ? -4.488 2.653 30.929 1.00 34.12 272 ALA A N 1
ATOM 2004 C CA . ALA A 1 272 ? -3.914 1.338 31.224 1.00 34.12 272 ALA A CA 1
ATOM 2005 C C . ALA A 1 272 ? -2.380 1.322 31.425 1.00 34.12 272 ALA A C 1
ATOM 2007 O O . ALA A 1 272 ? -1.838 0.282 31.787 1.00 34.12 272 ALA A O 1
ATOM 2008 N N . GLN A 1 273 ? -1.668 2.427 31.173 1.00 33.69 273 GLN A N 1
ATOM 2009 C CA . GLN A 1 273 ? -0.237 2.560 31.482 1.00 33.69 273 GLN A CA 1
ATOM 2010 C C . GLN A 1 273 ? 0.035 3.344 32.777 1.00 33.69 273 GLN A C 1
ATOM 2012 O O . GLN A 1 273 ? 1.163 3.304 33.254 1.00 33.69 273 GLN A O 1
ATOM 2017 N N . ALA A 1 274 ? -0.970 3.989 33.384 1.00 32.50 274 ALA A N 1
ATOM 2018 C CA . ALA A 1 274 ? -0.812 4.641 34.690 1.00 32.50 274 ALA A CA 1
ATOM 2019 C C . ALA A 1 274 ? -0.652 3.622 35.839 1.00 32.50 274 ALA A C 1
ATOM 2021 O O . ALA A 1 274 ? 0.007 3.910 36.833 1.00 32.50 274 ALA A O 1
ATOM 2022 N N . ASP A 1 275 ? -1.177 2.405 35.667 1.00 32.88 275 ASP A N 1
ATOM 2023 C CA . ASP A 1 275 ? -1.123 1.348 36.688 1.00 32.88 275 ASP A CA 1
ATOM 2024 C C . ASP A 1 275 ? 0.172 0.511 36.644 1.00 32.88 275 ASP A C 1
ATOM 2026 O O . ASP A 1 275 ? 0.429 -0.293 37.539 1.00 32.88 275 ASP A O 1
ATOM 2030 N N . ALA A 1 276 ? 1.006 0.683 35.611 1.00 32.81 276 ALA A N 1
ATOM 2031 C CA . ALA A 1 276 ? 2.264 -0.055 35.460 1.00 32.81 276 ALA A CA 1
ATOM 2032 C C . ALA A 1 276 ? 3.475 0.681 36.066 1.00 32.81 276 ALA A C 1
ATOM 2034 O O . ALA A 1 276 ? 4.458 0.036 36.426 1.00 32.81 276 ALA A O 1
ATOM 2035 N N . GLU A 1 277 ? 3.403 2.007 36.223 1.00 29.66 277 GLU A N 1
ATOM 2036 C CA . GLU A 1 277 ? 4.481 2.820 36.809 1.00 29.66 277 GLU A CA 1
ATOM 2037 C C . GLU A 1 277 ? 4.450 2.853 38.350 1.00 29.66 277 GLU A C 1
ATOM 2039 O O . GLU A 1 277 ? 5.408 3.298 38.972 1.00 29.66 277 GLU A O 1
ATOM 2044 N N . SER A 1 278 ? 3.414 2.307 39.003 1.00 32.72 278 SER A N 1
ATOM 2045 C CA . SER A 1 278 ? 3.356 2.242 40.475 1.00 32.72 278 SER A CA 1
ATOM 2046 C C . SER A 1 278 ? 4.114 1.055 41.089 1.00 32.72 278 SER A C 1
ATOM 2048 O O . SER A 1 278 ? 4.131 0.916 42.310 1.00 32.72 278 SER A O 1
ATOM 2050 N N . TRP A 1 279 ? 4.696 0.168 40.273 1.00 32.53 279 TRP A N 1
ATOM 2051 C CA . TRP A 1 279 ? 5.405 -1.035 40.741 1.00 32.53 279 TRP A CA 1
ATOM 2052 C C . TRP A 1 279 ? 6.934 -0.927 40.647 1.00 32.53 279 TRP A C 1
ATOM 2054 O O . TRP A 1 279 ? 7.631 -1.789 41.178 1.00 32.53 279 TRP A O 1
ATOM 2064 N N . SER A 1 280 ? 7.471 0.114 40.003 1.00 34.91 280 SER A N 1
ATOM 2065 C CA . SER A 1 280 ? 8.920 0.287 39.817 1.00 34.91 280 SER A CA 1
ATOM 2066 C C . SER A 1 280 ? 9.631 1.054 40.937 1.00 34.91 280 SER A C 1
ATOM 2068 O O . SER A 1 280 ? 10.855 1.041 40.969 1.00 34.91 280 SER A O 1
ATOM 2070 N N . ASP A 1 281 ? 8.903 1.645 41.889 1.00 35.25 281 ASP A N 1
ATOM 2071 C CA . ASP A 1 281 ? 9.489 2.423 42.997 1.00 35.25 281 ASP A CA 1
ATOM 2072 C C . ASP A 1 281 ? 9.682 1.605 44.293 1.00 35.25 281 ASP A C 1
ATOM 2074 O O . ASP A 1 281 ? 9.747 2.155 45.393 1.00 35.25 281 ASP A O 1
ATOM 2078 N N . SER A 1 282 ? 9.745 0.271 44.222 1.00 37.91 282 SER A N 1
ATOM 2079 C CA . SER A 1 282 ? 9.921 -0.574 45.422 1.00 37.91 282 SER A CA 1
ATOM 2080 C C . SER A 1 282 ? 10.821 -1.803 45.244 1.00 37.91 282 SER A C 1
ATOM 2082 O O . SER A 1 282 ? 10.646 -2.784 45.969 1.00 37.91 282 SER A O 1
ATOM 2084 N N . LEU A 1 283 ? 11.809 -1.753 44.343 1.00 34.41 283 LEU A N 1
ATOM 2085 C CA . LEU A 1 283 ? 12.903 -2.736 44.292 1.00 34.41 283 LEU A CA 1
ATOM 2086 C C . LEU A 1 283 ? 14.270 -2.071 44.125 1.00 34.41 283 LEU A C 1
ATOM 2088 O O . LEU A 1 283 ? 14.432 -1.296 43.159 1.00 34.41 283 LEU A O 1
#

pLDDT: mean 77.12, std 22.84, range [29.66, 98.0]

Foldseek 3Di:
DDDDDDDDPPPDPLLALQAEEEEEEFEDDLPVPPVDDPPDDDDPPVPPPPSCLVLVLLQQCLFFDPAQLDGDSNYKYWYAYPLLWIKIAGNLLCNVGSDSDSVVSSVVQSVQCPDVCQVVQHDGSRIGTQDDNPDPPDDLLNSLLSSVVSSDDQLQLEEEEDEDLPFAAQPLPPPDDPPPDDPDRFRSHYYYYAYPAPGDDPRNSVSNVNNSVVNNHFYAYHYNYNDDDRSSVVSNVLVVSVVVVRNRVSVRVCVVVVSDDDDPDPDDDDPVVVVVVVPPPPD

Sequence (283 aa):
RAQGAGREPATSAEEEDVSLVFCLVAKGVPRGDTWLRSSRGAGVAELSFWNRRDSVARAVAASLWRAPGLAHRDRRVCLAFQDFSAWGLGPRLVSAVPCASEYMLLRHIWDSAATEEFAAGQEVAGVSLLQRSASPMESWEGFTVDLLGSLGGDPRQTALLLLGEGFPSLPVGAADELQAGAAGTGFSRAVCIVGCPLGLTAEGEAAFERGARRAGCAVLRLSLGPTPQFASAVVSRLQFWHSRGRLLPTLRRLAAAGADAAGRAGAALWPAQADAESWSDSL

Radius of gyration: 20.54 Å; chains: 1; bounding box: 57×43×81 Å